Protein 5EIU (pdb70)

B-factor: mean 69.06, std 30.55, range [27.27, 193.15]

Radius of gyration: 36.39 Å; Cα contacts (8 Å, |Δi|>4): 273; chains: 2; bounding box: 77×28×119 Å

Structure (mmCIF, N/CA/C/O backbone):
data_5EIU
#
_entry.id   5EIU
#
_cell.length_a   72.662
_cell.length_b   41.488
_cell.length_c   111.301
_cell.angle_alpha   90.000
_cell.angle_beta   99.060
_cell.angle_gamma   90.000
#
_symmetry.space_group_name_H-M   'C 1 2 1'
#
loop_
_entity.id
_entity.type
_entity.pdbx_description
1 polymer 'TRIM protein-E3 ligase Chimera'
2 non-polymer 'ZINC ION'
3 water water
#
loop_
_atom_site.group_PDB
_atom_site.id
_atom_site.type_symbol
_atom_site.label_atom_id
_atom_site.label_alt_id
_atom_site.label_comp_id
_atom_site.label_asym_id
_atom_site.label_entity_id
_atom_site.label_seq_id
_atom_site.pdbx_PDB_ins_code
_atom_site.Cartn_x
_atom_site.Cartn_y
_atom_site.Cartn_z
_atom_site.occupancy
_atom_site.B_iso_or_equiv
_atom_site.auth_seq_id
_atom_site.auth_comp_id
_atom_site.auth_asym_id
_atom_site.auth_atom_id
_atom_site.pdbx_PDB_model_num
ATOM 1 N N . ASP A 1 7 ? -15.818 -21.855 -58.435 1.00 77.10 95 ASP A N 1
ATOM 2 C CA . ASP A 1 7 ? -15.053 -23.024 -58.881 1.00 80.30 95 ASP A CA 1
ATOM 3 C C . ASP A 1 7 ? -13.894 -22.581 -59.788 1.00 72.48 95 ASP A C 1
ATOM 4 O O . ASP A 1 7 ? -12.803 -23.237 -59.886 1.00 57.52 95 ASP A O 1
ATOM 12 N N . HIS A 1 8 ? -14.107 -21.436 -60.439 1.00 57.90 96 HIS A N 1
ATOM 13 C CA . HIS A 1 8 ? -13.069 -20.915 -61.321 1.00 51.06 96 HIS A CA 1
ATOM 14 C C . HIS A 1 8 ? -12.616 -19.553 -60.886 1.00 52.18 96 HIS A C 1
ATOM 15 O O . HIS A 1 8 ? -13.350 -18.816 -60.292 1.00 52.84 96 HIS A O 1
ATOM 29 N N . CYS A 1 9 ? -11.340 -19.281 -61.154 1.00 40.91 97 CYS A N 1
ATOM 30 C CA . CYS A 1 9 ? -10.726 -18.025 -60.758 1.00 42.77 97 CYS A CA 1
ATOM 31 C C . CYS A 1 9 ? -11.499 -16.843 -61.260 1.00 47.27 97 CYS A C 1
ATOM 32 O O . CYS A 1 9 ? -11.752 -16.679 -62.448 1.00 43.51 97 CYS A O 1
ATOM 39 N N . ALA A 1 10 ? -11.786 -15.983 -60.308 1.00 48.95 98 ALA A N 1
ATOM 40 C CA . ALA A 1 10 ? -12.551 -14.775 -60.581 1.00 61.50 98 ALA A CA 1
ATOM 41 C C . ALA A 1 10 ? -11.836 -13.912 -61.582 1.00 58.60 98 ALA A C 1
ATOM 42 O O . ALA A 1 10 ? -12.448 -13.098 -62.195 1.00 64.08 98 ALA A O 1
ATOM 49 N N . ARG A 1 11 ? -10.517 -13.971 -61.618 1.00 49.57 99 ARG A N 1
ATOM 50 C CA . ARG A 1 11 ? -9.811 -13.125 -62.552 1.00 45.13 99 ARG A CA 1
ATOM 51 C C . ARG A 1 11 ? -9.438 -13.836 -63.873 1.00 47.44 99 ARG A C 1
ATOM 52 O O . ARG A 1 11 ? -9.665 -13.274 -64.932 1.00 59.71 99 ARG A O 1
ATOM 73 N N . HIS A 1 12 ? -8.970 -15.096 -63.822 1.00 47.37 100 HIS A N 1
ATOM 74 C CA . HIS A 1 12 ? -8.389 -15.736 -65.005 1.00 44.34 100 HIS A CA 1
ATOM 75 C C . HIS A 1 12 ? -9.287 -16.808 -65.614 1.00 41.45 100 HIS A C 1
ATOM 76 O O . HIS A 1 12 ? -8.958 -17.348 -66.639 1.00 48.44 100 HIS A O 1
ATOM 90 N N . GLY A 1 13 ? -10.322 -17.241 -64.892 1.00 49.08 101 GLY A N 1
ATOM 91 C CA . GLY A 1 13 ? -11.210 -18.281 -65.399 1.00 45.49 101 GLY A CA 1
ATOM 92 C C . GLY A 1 13 ? -10.637 -19.678 -65.373 1.00 54.13 101 GLY A C 1
ATOM 93 O O . GLY A 1 13 ? -11.277 -20.613 -65.846 1.00 50.98 101 GLY A O 1
ATOM 97 N N . GLU A 1 14 ? -9.463 -19.830 -64.778 1.00 39.70 102 GLU A N 1
ATOM 98 C CA . GLU A 1 14 ? -8.819 -21.144 -64.620 1.00 40.20 102 GLU A CA 1
ATOM 99 C C . GLU A 1 14 ? -9.233 -21.861 -63.323 1.00 45.37 102 GLU A C 1
ATOM 100 O O . GLU A 1 14 ? -9.789 -21.289 -62.430 1.00 42.64 102 GLU A O 1
ATOM 112 N N . LYS A 1 15 ? -8.984 -23.149 -63.238 1.00 46.23 103 LYS A N 1
ATOM 113 C CA . LYS A 1 15 ? -9.438 -23.934 -62.096 1.00 45.28 103 LYS A CA 1
ATOM 114 C C . LYS A 1 15 ? -8.757 -23.477 -60.798 1.00 37.70 103 LYS A C 1
ATOM 115 O O . LYS A 1 15 ? -7.522 -23.277 -60.738 1.00 36.94 103 LYS A O 1
ATOM 134 N N . LEU A 1 16 ? -9.525 -23.352 -59.733 1.00 40.44 104 LEU A N 1
ATOM 135 C CA . LEU A 1 16 ? -8.963 -22.912 -58.423 1.00 37.22 104 LEU A CA 1
ATOM 136 C C . LEU A 1 16 ? -8.425 -24.077 -57.666 1.00 38.99 104 LEU A C 1
ATOM 137 O O . LEU A 1 16 ? -9.128 -24.678 -56.925 1.00 39.50 104 LEU A O 1
ATOM 153 N N . LEU A 1 17 ? -7.160 -24.387 -57.861 1.00 29.23 105 LEU A N 1
ATOM 154 C CA . LEU A 1 17 ? -6.561 -25.602 -57.326 1.00 30.81 105 LEU A CA 1
ATOM 155 C C . LEU A 1 17 ? -5.344 -25.357 -56.437 1.00 28.61 105 LEU A C 1
ATOM 156 O O . LEU A 1 17 ? -4.740 -26.328 -55.947 1.00 36.03 105 LEU A O 1
ATOM 172 N N . LEU A 1 18 ? -4.916 -24.086 -56.331 1.00 38.69 106 LEU A N 1
ATOM 173 C CA . LEU A 1 18 ? -3.713 -23.745 -55.596 1.00 29.51 106 LEU A CA 1
ATOM 174 C C . LEU A 1 18 ? -4.118 -22.898 -54.393 1.00 33.55 106 LEU A C 1
ATOM 175 O O . LEU A 1 18 ? -5.209 -22.260 -54.387 1.00 29.91 106 LEU A O 1
ATOM 191 N N . PHE A 1 19 ? -3.209 -22.833 -53.459 1.00 33.05 107 PHE A N 1
ATOM 192 C CA . PHE A 1 19 ? -3.379 -22.132 -52.183 1.00 31.40 107 PHE A CA 1
ATOM 193 C C . PHE A 1 19 ? -2.139 -21.293 -51.871 1.00 33.09 107 PHE A C 1
ATOM 194 O O . PHE A 1 19 ? -0.994 -21.785 -51.929 1.00 32.61 107 PHE A O 1
ATOM 211 N N . CYS A 1 20 ? -2.374 -20.022 -51.551 1.00 31.48 108 CYS A N 1
ATOM 212 C CA . CYS A 1 20 ? -1.303 -19.114 -51.116 1.00 36.42 108 CYS A CA 1
ATOM 213 C C . CYS A 1 20 ? -1.316 -19.001 -49.618 1.00 29.54 108 CYS A C 1
ATOM 214 O O . CYS A 1 20 ? -2.268 -18.578 -49.036 1.00 33.17 108 CYS A O 1
ATOM 221 N N . GLN A 1 21 ? -0.187 -19.436 -49.024 1.00 35.05 109 GLN A N 1
ATOM 222 C CA . GLN A 1 21 ? -0.022 -19.409 -47.593 1.00 30.49 109 GLN A CA 1
ATOM 223 C C . GLN A 1 21 ? 0.004 -17.981 -47.023 1.00 34.42 109 GLN A C 1
ATOM 224 O O . GLN A 1 21 ? -0.676 -17.696 -46.030 1.00 32.96 109 GLN A O 1
ATOM 238 N N . GLU A 1 22 ? 0.716 -17.025 -47.624 1.00 32.87 110 GLU A N 1
ATOM 239 C CA . GLU A 1 22 ? 0.794 -15.667 -47.031 1.00 34.92 110 GLU A CA 1
ATOM 240 C C . GLU A 1 22 ? -0.558 -14.963 -47.032 1.00 34.68 110 GLU A C 1
ATOM 241 O O . GLU A 1 22 ? -0.887 -14.245 -46.123 1.00 38.40 110 GLU A O 1
ATOM 253 N N . ASP A 1 23 ? -1.344 -15.206 -48.064 1.00 34.55 111 ASP A N 1
ATOM 254 C CA . ASP A 1 23 ? -2.641 -14.550 -48.250 1.00 33.59 111 ASP A CA 1
ATOM 255 C C . ASP A 1 23 ? -3.795 -15.413 -47.728 1.00 32.79 111 ASP A C 1
ATOM 256 O O . ASP A 1 23 ? -4.923 -14.975 -47.596 1.00 36.97 111 ASP A O 1
ATOM 265 N N . SER A 1 24 ? -3.506 -16.666 -47.434 1.00 31.59 112 SER A N 1
ATOM 266 C CA . SER A 1 24 ? -4.587 -17.575 -47.085 1.00 30.92 112 SER A CA 1
ATOM 267 C C . SER A 1 24 ? -5.652 -17.509 -48.134 1.00 33.14 112 SER A C 1
ATOM 268 O O . SER A 1 24 ? -6.831 -17.447 -47.828 1.00 39.44 112 SER A O 1
ATOM 276 N N . LYS A 1 25 ? -5.197 -17.652 -49.391 1.00 37.60 113 LYS A N 1
ATOM 277 C CA . LYS A 1 25 ? -6.093 -17.439 -50.508 1.00 34.81 113 LYS A CA 1
ATOM 278 C C . LYS A 1 25 ? -6.097 -18.603 -51.494 1.00 38.84 113 LYS A C 1
ATOM 279 O O . LYS A 1 25 ? -5.051 -19.148 -51.830 1.00 35.86 113 LYS A O 1
ATOM 298 N N . VAL A 1 26 ? -7.272 -18.982 -51.950 1.00 37.69 114 VAL A N 1
ATOM 299 C CA . VAL A 1 26 ? -7.370 -19.965 -53.005 1.00 34.63 114 VAL A CA 1
ATOM 300 C C . VAL A 1 26 ? -7.185 -19.273 -54.360 1.00 38.79 114 VAL A C 1
ATOM 301 O O . VAL A 1 26 ? -7.836 -18.292 -54.634 1.00 35.22 114 VAL A O 1
ATOM 314 N N . ILE A 1 27 ? -6.302 -19.812 -55.195 1.00 35.67 115 ILE A N 1
ATOM 315 C CA . ILE A 1 27 ? -5.870 -19.154 -56.456 1.00 30.65 115 ILE A CA 1
ATOM 316 C C . ILE A 1 27 ? -5.661 -20.164 -57.615 1.00 30.46 115 ILE A C 1
ATOM 317 O O . ILE A 1 27 ? -5.780 -21.409 -57.417 1.00 35.71 115 ILE A O 1
ATOM 333 N N . CYS A 1 28 ? -5.360 -19.657 -58.798 1.00 39.36 116 CYS A N 1
ATOM 334 C CA . CYS A 1 28 ? -5.100 -20.555 -59.945 1.00 37.14 116 CYS A CA 1
ATOM 335 C C . CYS A 1 28 ? -3.656 -20.453 -60.387 1.00 34.97 116 CYS A C 1
ATOM 336 O O . CYS A 1 28 ? -2.885 -19.626 -59.834 1.00 31.29 116 CYS A O 1
ATOM 343 N N . TRP A 1 29 ? -3.249 -21.300 -61.335 1.00 32.62 117 TRP A N 1
ATOM 344 C CA . TRP A 1 29 ? -1.851 -21.211 -61.747 1.00 35.70 117 TRP A CA 1
ATOM 345 C C . TRP A 1 29 ? -1.439 -19.825 -62.303 1.00 38.34 117 TRP A C 1
ATOM 346 O O . TRP A 1 29 ? -0.245 -19.447 -62.171 1.00 32.93 117 TRP A O 1
ATOM 367 N N . LEU A 1 30 ? -2.360 -19.054 -62.889 1.00 37.44 118 LEU A N 1
ATOM 368 C CA . LEU A 1 30 ? -2.003 -17.717 -63.422 1.00 36.34 118 LEU A CA 1
ATOM 369 C C . LEU A 1 30 ? -1.895 -16.667 -62.308 1.00 46.51 118 LEU A C 1
ATOM 370 O O . LEU A 1 30 ? -1.043 -15.741 -62.390 1.00 38.40 118 LEU A O 1
ATOM 386 N N . CYS A 1 31 ? -2.733 -16.816 -61.279 1.00 36.15 119 CYS A N 1
ATOM 387 C CA . CYS A 1 31 ? -2.525 -16.068 -60.037 1.00 34.50 119 CYS A CA 1
ATOM 388 C C . CYS A 1 31 ? -1.132 -16.321 -59.482 1.00 39.17 119 CYS A C 1
ATOM 389 O O . CYS A 1 31 ? -0.387 -15.399 -59.170 1.00 42.49 119 CYS A O 1
ATOM 396 N N . GLU A 1 32 ? -0.768 -17.581 -59.405 1.00 40.59 120 GLU A N 1
ATOM 397 C CA . GLU A 1 32 ? 0.480 -17.971 -58.785 1.00 39.55 120 GLU A CA 1
ATOM 398 C C . GLU A 1 32 ? 1.731 -17.355 -59.355 1.00 49.32 120 GLU A C 1
ATOM 399 O O . GLU A 1 32 ? 2.650 -17.033 -58.587 1.00 41.08 120 GLU A O 1
ATOM 411 N N . ARG A 1 33 ? 1.805 -17.212 -60.679 1.00 44.34 121 ARG A N 1
ATOM 412 C CA A ARG A 1 33 ? 3.067 -16.810 -61.313 0.55 42.75 121 ARG A CA 1
ATOM 413 C CA B ARG A 1 33 ? 3.057 -16.804 -61.319 0.45 42.50 121 ARG A CA 1
ATOM 414 C C . ARG A 1 33 ? 3.158 -15.286 -61.475 1.00 44.92 121 ARG A C 1
ATOM 415 O O . ARG A 1 33 ? 4.228 -14.744 -61.841 1.00 59.31 121 ARG A O 1
ATOM 454 N N . SER A 1 34 ? 2.072 -14.582 -61.175 1.00 47.84 122 SER A N 1
ATOM 455 C CA . SER A 1 34 ? 2.087 -13.143 -61.266 1.00 46.11 122 SER A CA 1
ATOM 456 C C . SER A 1 34 ? 2.906 -12.445 -60.141 1.00 61.11 122 SER A C 1
ATOM 457 O O . SER A 1 34 ? 3.142 -13.021 -59.062 1.00 49.24 122 SER A O 1
ATOM 465 N N . GLN A 1 35 ? 3.251 -11.173 -60.350 1.00 63.35 123 GLN A N 1
ATOM 466 C CA . GLN A 1 35 ? 4.071 -10.424 -59.391 1.00 66.54 123 GLN A CA 1
ATOM 467 C C . GLN A 1 35 ? 3.461 -10.383 -57.986 1.00 75.10 123 GLN A C 1
ATOM 468 O O . GLN A 1 35 ? 4.157 -10.391 -56.966 1.00 70.26 123 GLN A O 1
ATOM 482 N N . GLU A 1 36 ? 2.144 -10.335 -57.950 1.00 54.90 124 GLU A N 1
ATOM 483 C CA . GLU A 1 36 ? 1.417 -10.287 -56.725 1.00 56.43 124 GLU A CA 1
ATOM 484 C C . GLU A 1 36 ? 1.614 -11.495 -55.722 1.00 67.06 124 GLU A C 1
ATOM 485 O O . GLU A 1 36 ? 1.359 -11.355 -54.532 1.00 62.31 124 GLU A O 1
ATOM 497 N N . HIS A 1 37 ? 1.972 -12.670 -56.235 1.00 49.86 125 HIS A N 1
ATOM 498 C CA . HIS A 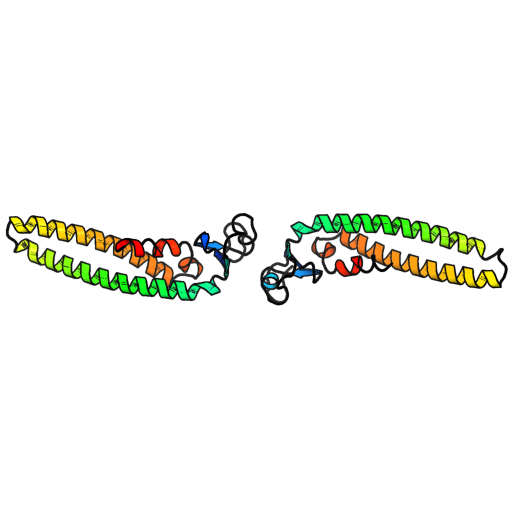1 37 ? 2.198 -13.891 -55.450 1.00 52.21 125 HIS A CA 1
ATOM 499 C C . HIS A 1 37 ? 3.496 -14.636 -55.763 1.00 55.60 125 HIS A C 1
ATOM 500 O O . HIS A 1 37 ? 3.679 -15.738 -55.247 1.00 72.27 125 HIS A O 1
ATOM 514 N N . ARG A 1 38 ? 4.373 -14.103 -56.631 1.00 76.77 126 ARG A N 1
ATOM 515 C CA . ARG A 1 38 ? 5.527 -14.916 -57.090 1.00 79.03 126 ARG A CA 1
ATOM 516 C C . ARG A 1 38 ? 6.389 -15.250 -55.857 1.00 73.37 126 ARG A C 1
ATOM 517 O O . ARG A 1 38 ? 6.802 -16.416 -55.701 1.00 66.16 126 ARG A O 1
ATOM 521 N N . GLY A 1 39 ? 6.624 -14.249 -54.979 1.00 51.12 127 GLY A N 1
ATOM 522 C CA . GLY A 1 39 ? 7.439 -14.468 -53.785 1.00 48.49 127 GLY A CA 1
ATOM 523 C C . GLY A 1 39 ? 6.702 -15.139 -52.621 1.00 39.78 127 GLY A C 1
ATOM 524 O O . GLY A 1 39 ? 7.241 -15.315 -51.563 1.00 40.49 127 GLY A O 1
ATOM 528 N N . HIS A 1 40 ? 5.440 -15.456 -52.807 1.00 38.12 128 HIS A N 1
ATOM 529 C CA . HIS A 1 40 ? 4.671 -16.149 -51.778 1.00 36.06 128 HIS A CA 1
ATOM 530 C C . HIS A 1 40 ? 4.867 -17.648 -51.841 1.00 40.78 128 HIS A C 1
ATOM 531 O O . HIS A 1 40 ? 5.241 -18.167 -52.888 1.00 42.23 128 HIS A O 1
ATOM 545 N N . HIS A 1 41 ? 4.565 -18.327 -50.746 1.00 43.00 129 HIS A N 1
ATOM 546 C CA . HIS A 1 41 ? 4.612 -19.776 -50.731 1.00 43.95 129 HIS A CA 1
ATOM 547 C C . HIS A 1 41 ? 3.279 -20.342 -51.141 1.00 41.84 129 HIS A C 1
ATOM 548 O O . HIS A 1 41 ? 2.331 -20.269 -50.413 1.00 32.25 129 HIS A O 1
ATOM 562 N N . THR A 1 42 ? 3.238 -20.954 -52.309 1.00 28.56 130 THR A N 1
ATOM 563 C CA . THR A 1 42 ? 2.027 -21.540 -52.860 1.00 30.40 130 THR A CA 1
ATOM 564 C C . THR A 1 42 ? 2.133 -23.059 -53.029 1.00 35.58 130 THR A C 1
ATOM 565 O O . THR A 1 42 ? 3.192 -23.599 -53.291 1.00 38.90 130 THR A O 1
ATOM 576 N N . PHE A 1 43 ? 0.977 -23.709 -52.858 1.00 28.60 131 PHE A N 1
ATOM 577 C CA . PHE A 1 43 ? 0.809 -25.173 -52.831 1.00 33.58 131 PHE A CA 1
ATOM 578 C C . PHE A 1 43 ? -0.445 -25.583 -53.545 1.00 33.38 131 PHE A C 1
ATOM 579 O O . PHE A 1 43 ? -1.384 -24.794 -53.645 1.00 33.17 131 PHE A O 1
ATOM 596 N N . LEU A 1 44 ? -0.517 -26.830 -53.964 1.00 29.28 132 LEU A N 1
ATOM 597 C CA . LEU A 1 44 ? -1.829 -27.396 -54.367 1.00 30.30 132 LEU A CA 1
ATOM 598 C C . LEU A 1 44 ? -2.702 -27.397 -53.104 1.00 35.16 132 LEU A C 1
ATOM 599 O O . LEU A 1 44 ? -2.193 -27.649 -52.043 1.00 31.58 132 LEU A O 1
ATOM 615 N N . MET A 1 45 ? -4.005 -27.088 -53.217 1.00 32.43 133 MET A N 1
ATOM 616 C CA . MET A 1 45 ? -4.912 -27.189 -52.032 1.00 35.54 133 MET A CA 1
ATOM 617 C C . MET A 1 45 ? -4.767 -28.550 -51.428 1.00 29.81 133 MET A C 1
ATOM 618 O O . MET A 1 45 ? -4.811 -28.756 -50.206 1.00 29.31 133 MET A O 1
ATOM 632 N N . GLU A 1 46 ? -4.615 -29.512 -52.301 1.00 31.38 134 GLU A N 1
ATOM 633 C CA . GLU A 1 46 ? -4.635 -30.877 -51.842 1.00 34.76 134 GLU A CA 1
ATOM 634 C C . GLU A 1 46 ? -3.418 -31.252 -50.987 1.00 40.06 134 GLU A C 1
ATOM 635 O O . GLU A 1 46 ? -3.482 -32.230 -50.231 1.00 35.09 134 GLU A O 1
ATOM 647 N N . GLU A 1 47 ? -2.379 -30.436 -51.068 1.00 33.71 135 GLU A N 1
ATOM 648 C CA . GLU A 1 47 ? -1.147 -30.594 -50.249 1.00 35.66 135 GLU A CA 1
ATOM 649 C C . GLU A 1 47 ? -1.313 -30.114 -48.846 1.00 39.55 135 GLU A C 1
ATOM 650 O O . GLU A 1 47 ? -0.579 -30.547 -47.974 1.00 38.33 135 GLU A O 1
ATOM 662 N N . VAL A 1 48 ? -2.226 -29.170 -48.643 1.00 34.42 136 VAL A N 1
ATOM 663 C CA . VAL A 1 48 ? -2.454 -28.623 -47.304 1.00 27.82 136 VAL A CA 1
ATOM 664 C C . VAL A 1 48 ? -3.803 -28.941 -46.635 1.00 27.67 136 VAL A C 1
ATOM 665 O O . VAL A 1 48 ? -4.027 -28.673 -45.412 1.00 33.06 136 VAL A O 1
ATOM 678 N N . ALA A 1 49 ? -4.734 -29.414 -47.453 1.00 35.14 137 ALA A N 1
ATOM 679 C CA . ALA A 1 49 ? -6.090 -29.608 -46.964 1.00 34.49 137 ALA A CA 1
ATOM 680 C C . ALA A 1 49 ? -6.272 -30.485 -45.693 1.00 39.18 137 ALA A C 1
ATOM 681 O O . ALA A 1 49 ? -7.048 -30.100 -44.807 1.00 35.16 137 ALA A O 1
ATOM 688 N N . GLN A 1 50 ? -5.608 -31.646 -45.603 1.00 31.05 138 GLN A N 1
ATOM 689 C CA . GLN A 1 50 ? -5.880 -32.602 -44.519 1.00 35.18 138 GLN A CA 1
ATOM 690 C C . GLN A 1 50 ? -5.556 -32.021 -43.153 1.00 33.98 138 GLN A C 1
ATOM 691 O O . GLN A 1 50 ? -6.333 -32.197 -42.181 1.00 42.23 138 GLN A O 1
ATOM 705 N N . GLU A 1 51 ? -4.418 -31.314 -43.074 1.00 36.20 139 GLU A N 1
ATOM 706 C CA . GLU A 1 51 ? -4.032 -30.670 -41.845 1.00 36.46 139 GLU A CA 1
ATOM 707 C C . GLU A 1 51 ? -4.965 -29.592 -41.414 1.00 33.58 139 GLU 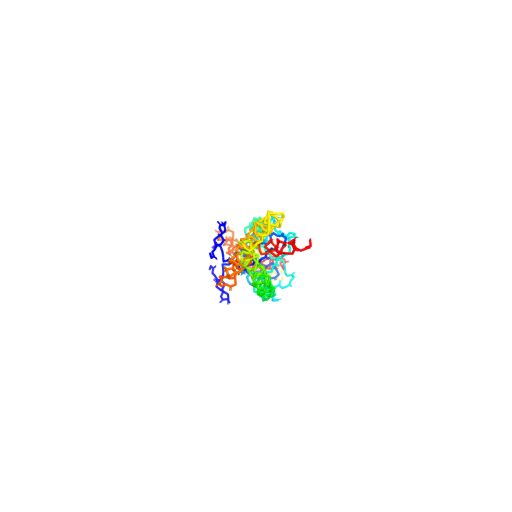A C 1
ATOM 708 O O . GLU A 1 51 ? -5.302 -29.494 -40.220 1.00 30.38 139 GLU A O 1
ATOM 720 N N . TYR A 1 52 ? -5.346 -28.746 -42.342 1.00 32.74 140 TYR A N 1
ATOM 721 C CA . TYR A 1 52 ? -6.388 -27.755 -41.995 1.00 31.99 140 TYR A CA 1
ATOM 722 C C . TYR A 1 52 ? -7.721 -28.363 -41.565 1.00 32.75 140 TYR A C 1
ATOM 723 O O . TYR A 1 52 ? -8.339 -27.930 -40.544 1.00 32.84 140 TYR A O 1
ATOM 741 N N . HIS A 1 53 ? -8.134 -29.431 -42.257 1.00 31.81 141 HIS A N 1
ATOM 742 C CA . HIS A 1 53 ? -9.411 -30.059 -41.896 1.00 32.58 141 HIS A CA 1
ATOM 743 C C . HIS A 1 53 ? -9.366 -30.571 -40.468 1.00 33.59 141 HIS A C 1
ATOM 744 O O . HIS A 1 53 ? -10.266 -30.279 -39.651 1.00 36.24 141 HIS A O 1
ATOM 758 N N . VAL A 1 54 ? -8.304 -31.340 -40.180 1.00 37.49 142 VAL A N 1
ATOM 759 C CA . VAL A 1 54 ? -8.100 -31.868 -38.843 1.00 32.95 142 VAL A CA 1
ATOM 760 C C . VAL A 1 54 ? -8.089 -30.740 -37.784 1.00 33.61 142 VAL A C 1
ATOM 761 O O . VAL A 1 54 ? -8.716 -30.861 -36.713 1.00 39.23 142 VAL A O 1
ATOM 774 N N . LYS A 1 55 ? -7.299 -29.690 -38.042 1.00 32.53 143 LYS A N 1
ATOM 775 C CA . LYS A 1 55 ? -7.234 -28.527 -37.145 1.00 33.61 143 LYS A CA 1
ATOM 776 C C . LYS A 1 55 ? -8.625 -27.936 -36.853 1.00 38.85 143 LYS A C 1
ATOM 777 O O . LYS A 1 55 ? -8.970 -27.595 -35.697 1.00 33.74 143 LYS A O 1
ATOM 796 N N . LEU A 1 56 ? -9.400 -27.730 -37.900 1.00 37.22 144 LEU A N 1
ATOM 797 C CA . LEU A 1 56 ? -10.743 -27.137 -37.696 1.00 42.65 144 LEU A CA 1
ATOM 798 C C . LEU A 1 56 ? -11.663 -28.136 -36.966 1.00 37.60 144 LEU A C 1
ATOM 799 O O . LEU A 1 56 ? -12.445 -27.755 -36.085 1.00 39.13 144 LEU A O 1
ATOM 815 N N . GLN A 1 57 ? -11.550 -29.422 -37.254 1.00 37.23 145 GLN A N 1
ATOM 816 C CA . GLN A 1 57 ? -12.391 -30.408 -36.518 1.00 47.00 145 GLN A CA 1
ATOM 817 C C . GLN A 1 57 ? -12.090 -30.412 -35.005 1.00 40.49 145 GLN A C 1
ATOM 818 O O . GLN A 1 57 ? -12.998 -30.547 -34.158 1.00 48.07 145 GLN A O 1
ATOM 832 N N . THR A 1 58 ? -10.802 -30.395 -34.692 1.00 38.31 146 THR A N 1
ATOM 833 C CA . THR A 1 58 ? -10.346 -30.301 -33.290 1.00 54.47 146 THR A CA 1
ATOM 834 C C . THR A 1 58 ? -10.873 -29.044 -32.617 1.00 42.59 146 THR A C 1
ATOM 835 O O . THR A 1 58 ? -11.392 -29.096 -31.481 1.00 40.44 146 THR A O 1
ATOM 846 N N . ALA A 1 59 ? -10.720 -27.900 -33.288 1.00 41.58 147 ALA A N 1
ATOM 847 C CA . ALA A 1 59 ? -11.269 -26.642 -32.801 1.00 40.96 147 ALA A CA 1
ATOM 848 C C . ALA A 1 59 ? -12.777 -26.737 -32.562 1.00 39.54 147 ALA A C 1
ATOM 849 O O . ALA A 1 59 ? -13.310 -26.278 -31.541 1.00 41.15 147 ALA A O 1
ATOM 856 N N . LEU A 1 60 ? -13.463 -27.317 -33.515 1.00 35.12 148 LEU A N 1
ATOM 857 C CA . LEU A 1 60 ? -14.941 -27.505 -33.409 1.00 36.45 148 LEU A CA 1
ATOM 858 C C . LEU A 1 60 ? -15.287 -28.285 -32.170 1.00 38.55 148 LEU A C 1
ATOM 859 O O . LEU A 1 60 ? -16.146 -27.846 -31.389 1.00 44.56 148 LEU A O 1
ATOM 875 N N . GLU A 1 61 ? -14.608 -29.417 -31.945 1.00 54.77 149 GLU A N 1
ATOM 876 C CA . GLU A 1 61 ? -14.863 -30.206 -30.732 1.00 53.50 149 GLU A CA 1
ATOM 877 C C . GLU A 1 61 ? -14.576 -29.414 -29.438 1.00 54.68 149 GLU A C 1
ATOM 878 O O . GLU A 1 61 ? -15.358 -29.429 -28.464 1.00 56.00 149 GLU A O 1
ATOM 890 N N . MET A 1 62 ? -13.438 -28.729 -29.420 1.00 52.73 150 MET A N 1
ATOM 891 C CA . MET A 1 62 ? -13.110 -27.915 -28.272 1.00 39.20 150 MET A CA 1
ATOM 892 C C . MET A 1 62 ? -14.178 -26.857 -27.993 1.00 38.67 150 MET A C 1
ATOM 893 O O . MET A 1 62 ? -14.634 -26.696 -26.844 1.00 42.06 150 MET A O 1
ATOM 907 N N . LEU A 1 63 ? -14.621 -26.163 -29.033 1.00 38.10 151 LEU A N 1
ATOM 908 C CA . LEU A 1 63 ? -15.683 -25.140 -28.851 1.00 38.17 151 LEU A CA 1
ATOM 909 C C . LEU A 1 63 ? -17.013 -25.768 -28.422 1.00 42.97 151 LEU A C 1
ATOM 910 O O . LEU A 1 63 ? -17.735 -25.195 -27.580 1.00 44.62 151 LEU A O 1
ATOM 926 N N . ARG A 1 64 ? -17.334 -26.939 -28.968 1.00 46.89 152 ARG A N 1
ATOM 927 C CA . ARG A 1 64 ? -18.564 -27.602 -28.575 1.00 47.45 152 ARG A CA 1
ATOM 928 C C . ARG A 1 64 ? -18.556 -27.829 -27.059 1.00 51.45 152 ARG A C 1
ATOM 929 O O . ARG A 1 64 ? -19.547 -27.530 -26.356 1.00 48.24 152 ARG A O 1
ATOM 950 N N . GLN A 1 65 ? -17.434 -28.355 -26.567 1.00 58.42 153 GLN A N 1
ATOM 951 C CA . GLN A 1 65 ? -17.311 -28.561 -25.125 1.00 60.48 153 GLN A CA 1
ATOM 952 C C . GLN A 1 65 ? -17.391 -27.236 -24.307 1.00 57.46 153 GLN A C 1
ATOM 953 O O . GLN A 1 65 ? -18.160 -27.156 -23.315 1.00 62.16 153 GLN A O 1
ATOM 967 N N . LYS A 1 66 ? -16.598 -26.220 -24.684 1.00 44.87 154 LYS A N 1
ATOM 968 C CA . LYS A 1 66 ? -16.678 -24.905 -23.977 1.00 45.78 154 LYS A CA 1
ATOM 969 C C . LYS A 1 66 ? -18.123 -24.354 -23.995 1.00 46.20 154 LYS A C 1
ATOM 970 O O . LYS A 1 66 ? -18.632 -23.776 -23.010 1.00 50.75 154 LYS A O 1
ATOM 989 N N . GLN A 1 67 ? -18.819 -24.605 -25.089 1.00 45.77 155 GLN A N 1
ATOM 990 C CA . GLN A 1 67 ? -20.215 -24.182 -25.218 1.00 48.00 155 GLN A CA 1
ATOM 991 C C . GLN A 1 67 ? -21.125 -24.891 -24.261 1.00 48.96 155 GLN A C 1
ATOM 99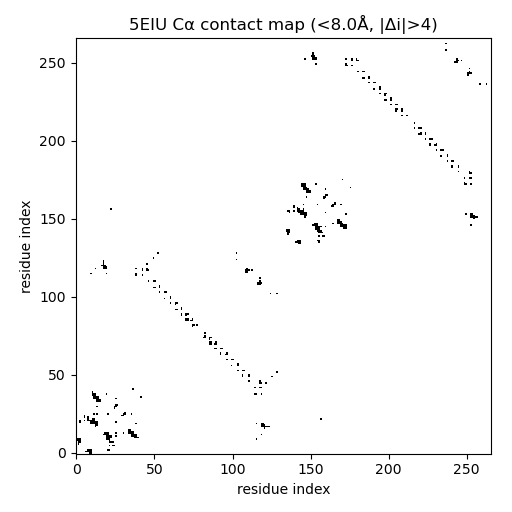2 O O . GLN A 1 67 ? -21.995 -24.287 -23.618 1.00 53.16 155 GLN A O 1
ATOM 1006 N N . GLN A 1 68 ? -21.001 -26.201 -24.240 1.00 53.63 156 GLN A N 1
ATOM 1007 C CA . GLN A 1 68 ? -21.799 -27.008 -23.319 1.00 59.72 156 GLN A CA 1
ATOM 1008 C C . GLN A 1 68 ? -21.569 -26.502 -21.901 1.00 62.24 156 GLN A C 1
ATOM 1009 O O . GLN A 1 68 ? -22.527 -26.281 -21.157 1.00 65.07 156 GLN A O 1
ATOM 1023 N N . GLU A 1 69 ? -20.295 -26.341 -21.529 1.00 56.10 157 GLU A N 1
ATOM 1024 C CA . GLU A 1 69 ? -19.969 -25.889 -20.164 1.00 61.58 157 GLU A CA 1
ATOM 1025 C C . GLU A 1 69 ? -20.549 -24.508 -19.800 1.00 53.32 157 GLU A C 1
ATOM 1026 O O . GLU A 1 69 ? -21.162 -24.317 -18.724 1.00 58.02 157 GLU A O 1
ATOM 1038 N N . ALA A 1 70 ? -20.328 -23.538 -20.668 1.00 50.15 158 ALA A N 1
ATOM 1039 C CA . ALA A 1 70 ? -20.953 -22.225 -20.486 1.00 49.60 158 ALA A CA 1
ATOM 1040 C C . ALA A 1 70 ? -22.472 -22.338 -20.403 1.00 52.02 158 ALA A C 1
ATOM 1041 O O . ALA A 1 70 ? -23.072 -21.697 -19.516 1.00 53.35 158 ALA A O 1
ATOM 1048 N N . GLU A 1 71 ? -23.126 -23.117 -21.276 1.00 62.54 159 GLU A N 1
ATOM 1049 C CA . GLU A 1 71 ? -24.607 -23.140 -21.225 1.00 68.44 159 GLU A CA 1
ATOM 1050 C C . GLU A 1 71 ? -25.120 -23.769 -19.940 1.00 72.69 159 GLU A C 1
ATOM 1051 O O . GLU A 1 71 ? -26.102 -23.282 -19.339 1.00 80.81 159 GLU A O 1
ATOM 1063 N N . THR A 1 72 ? -24.468 -24.844 -19.508 1.00 61.48 160 THR A N 1
ATOM 1064 C CA . THR A 1 72 ? -24.844 -25.410 -18.214 1.00 67.85 160 THR A CA 1
ATOM 1065 C C . THR A 1 72 ? -24.665 -24.389 -17.067 1.00 67.87 160 THR A C 1
ATOM 1066 O O . THR A 1 72 ? -25.563 -24.229 -16.195 1.00 68.29 160 THR A O 1
ATOM 1077 N N . GLU A 1 73 ? -23.523 -23.694 -17.036 1.00 73.17 161 GLU A N 1
ATOM 1078 C CA . GLU A 1 73 ? -23.386 -22.688 -15.992 1.00 61.46 161 GLU A CA 1
ATOM 1079 C C . GLU A 1 73 ? -24.506 -21.673 -16.087 1.00 67.82 161 GLU A C 1
ATOM 1080 O O . GLU A 1 73 ? -25.120 -21.330 -15.071 1.00 63.04 161 GLU A O 1
ATOM 1092 N N . ARG A 1 74 ? -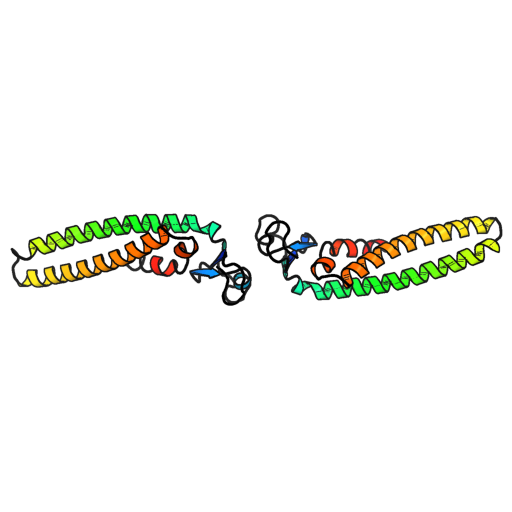24.769 -21.200 -17.301 1.00 65.88 162 ARG A N 1
ATOM 1093 C CA . ARG A 1 74 ? -25.799 -20.185 -17.529 1.00 75.27 162 ARG A CA 1
ATOM 1094 C C . ARG A 1 74 ? -27.167 -20.617 -16.970 1.00 80.74 162 ARG A C 1
ATOM 1095 O O . ARG A 1 74 ? -27.854 -19.845 -16.268 1.00 74.41 162 ARG A O 1
ATOM 1116 N N . ASN A 1 75 ? -27.562 -21.852 -17.255 1.00 79.44 163 ASN A N 1
ATOM 1117 C CA . ASN A 1 75 ? -28.803 -22.337 -16.680 1.00 89.15 163 ASN A CA 1
ATOM 1118 C C . ASN A 1 75 ? -28.762 -22.484 -15.161 1.00 82.83 163 ASN A C 1
ATOM 1119 O O . ASN A 1 75 ? -29.740 -22.131 -14.511 1.00 85.44 163 ASN A O 1
ATOM 1130 N N . GLN A 1 76 ? -27.642 -22.929 -14.580 1.00 79.32 164 GLN A N 1
ATOM 1131 C CA . GLN A 1 76 ? -27.563 -22.958 -13.105 1.00 76.09 164 GLN A CA 1
ATOM 1132 C C . GLN A 1 76 ? -27.757 -21.562 -12.507 1.00 79.02 164 GLN A C 1
ATOM 1133 O O . GLN A 1 76 ? -28.562 -21.376 -11.578 1.00 84.29 164 GLN A O 1
ATOM 1147 N N . VAL A 1 77 ? -27.082 -20.569 -13.070 1.00 68.88 165 VAL A N 1
ATOM 1148 C CA . VAL A 1 77 ? -27.295 -19.190 -12.615 1.00 68.24 165 VAL A CA 1
ATOM 1149 C C . VAL A 1 77 ? -28.759 -18.735 -12.750 1.00 84.10 165 VAL A C 1
ATOM 1150 O O . VAL A 1 77 ? -29.362 -18.210 -11.769 1.00 80.71 165 VAL A O 1
ATOM 1163 N N . ALA A 1 78 ? -29.334 -18.974 -13.937 1.00 86.09 166 ALA A N 1
ATOM 1164 C CA . ALA A 1 78 ? -30.744 -18.646 -14.179 1.00 85.71 166 ALA A CA 1
ATOM 1165 C C . ALA A 1 78 ? -31.634 -19.266 -13.122 1.00 86.12 166 ALA A C 1
ATOM 1166 O O . ALA A 1 78 ? -32.458 -18.582 -12.530 1.00 93.94 166 ALA A O 1
ATOM 1173 N N . LYS A 1 79 ? -31.440 -20.557 -12.864 1.00 104.25 167 LYS A N 1
ATOM 1174 C CA . LYS A 1 79 ? -32.220 -21.272 -11.855 1.00 106.02 167 LYS A CA 1
ATOM 1175 C C . LYS A 1 79 ? -32.020 -20.658 -10.465 1.00 109.52 167 LYS A C 1
ATOM 1176 O O . LYS A 1 79 ? -32.952 -20.594 -9.664 1.00 113.19 167 LYS A O 1
ATOM 1195 N N . ARG A 1 80 ? -30.797 -20.210 -10.179 1.00 108.15 168 ARG A N 1
ATOM 1196 C CA . ARG A 1 80 ? -30.495 -19.652 -8.860 1.00 94.43 168 ARG A CA 1
ATOM 1197 C C . ARG A 1 80 ? -31.043 -18.240 -8.616 1.00 93.44 168 ARG A C 1
ATOM 1198 O O . ARG A 1 80 ? -31.402 -17.887 -7.475 1.00 103.01 168 ARG A O 1
ATOM 1219 N N . VAL A 1 81 ? -31.139 -17.436 -9.673 1.00 87.26 169 VAL A N 1
ATOM 1220 C CA . VAL A 1 81 ? -31.574 -16.034 -9.482 1.00 88.54 169 VAL A CA 1
ATOM 1221 C C . VAL A 1 81 ? -32.887 -15.775 -8.702 1.00 103.17 169 VAL A C 1
ATOM 1222 O O . VAL A 1 81 ? -32.894 -14.901 -7.853 1.00 93.14 169 VAL A O 1
ATOM 1235 N N . PRO A 1 82 ? -33.993 -16.490 -9.004 1.00 102.43 170 PRO A N 1
ATOM 1236 C CA . PRO A 1 82 ? -35.281 -16.298 -8.304 1.00 105.21 170 PRO A CA 1
ATOM 1237 C C . PRO A 1 82 ? -35.121 -16.495 -6.808 1.00 106.50 170 PRO A C 1
ATOM 1238 O O . PRO A 1 82 ? -35.666 -15.754 -5.991 1.00 98.19 170 PRO A O 1
ATOM 1249 N N . LYS A 1 83 ? -34.386 -17.558 -6.493 1.00 115.07 171 LYS A N 1
ATOM 1250 C CA . LYS A 1 83 ? -34.087 -17.974 -5.138 1.00 104.68 171 LYS A CA 1
ATOM 1251 C C . LYS A 1 83 ? -33.179 -16.986 -4.385 1.00 99.40 171 LYS A C 1
ATOM 1252 O O . LYS A 1 83 ? -33.186 -16.935 -3.156 1.00 102.25 171 LYS A O 1
ATOM 1256 N N . ALA A 1 84 ? -32.406 -16.199 -5.127 1.00 92.13 172 ALA A N 1
ATOM 1257 C CA . ALA A 1 84 ? -31.321 -15.395 -4.554 1.00 80.49 172 ALA A CA 1
ATOM 1258 C C . ALA A 1 84 ? -31.784 -14.176 -3.778 1.00 81.93 172 ALA A C 1
ATOM 1259 O O . ALA A 1 84 ? -32.810 -13.587 -4.112 1.00 81.90 172 ALA A O 1
ATOM 1266 N N . PRO A 1 85 ? -30.996 -13.762 -2.765 1.00 91.82 173 PRO A N 1
ATOM 1267 C CA . PRO A 1 85 ? -31.238 -12.520 -2.009 1.00 103.63 173 PRO A CA 1
ATOM 1268 C C . PRO A 1 85 ? -30.911 -11.294 -2.856 1.00 104.16 173 PRO A C 1
ATOM 1269 O O . PRO A 1 85 ? -30.341 -11.476 -3.927 1.00 96.26 173 PRO A O 1
ATOM 1280 N N . PRO A 1 86 ? -31.248 -10.077 -2.390 1.00 93.18 174 PRO A N 1
ATOM 1281 C CA . PRO A 1 86 ? -31.062 -8.898 -3.251 1.00 99.84 174 PRO A CA 1
ATOM 1282 C C . PRO A 1 86 ? -29.616 -8.696 -3.682 1.00 92.05 174 PRO A C 1
ATOM 1283 O O . PRO A 1 86 ? -29.358 -8.440 -4.854 1.00 103.99 174 PRO A O 1
ATOM 1294 N N . GLU A 1 87 ? -28.689 -8.785 -2.742 1.00 90.72 175 GLU A N 1
ATOM 1295 C CA . GLU A 1 87 ? -27.298 -8.523 -3.053 1.00 93.15 175 GLU A CA 1
ATOM 1296 C C . GLU A 1 87 ? -26.673 -9.559 -3.993 1.00 96.22 175 GLU A C 1
ATOM 1297 O O . GLU A 1 87 ? -25.753 -9.237 -4.741 1.00 117.10 175 GLU A O 1
ATOM 1309 N N . GLU A 1 88 ? -27.170 -10.792 -4.006 1.00 84.99 176 GLU A N 1
ATOM 1310 C CA . GLU A 1 88 ? -26.642 -11.755 -4.990 1.00 70.45 176 GLU A CA 1
ATOM 1311 C C . GLU A 1 88 ? -27.287 -11.580 -6.374 1.00 74.60 176 GLU A C 1
ATOM 1312 O O . GLU A 1 88 ? -26.606 -11.765 -7.418 1.00 67.89 176 GLU A O 1
ATOM 1324 N N . LYS A 1 89 ? -28.586 -11.255 -6.401 1.00 68.84 177 LYS A N 1
ATOM 1325 C CA . LYS A 1 89 ? -29.317 -11.219 -7.685 1.00 67.55 177 LYS A CA 1
ATOM 1326 C C . LYS A 1 89 ? -28.594 -10.446 -8.782 1.00 71.44 177 LYS A C 1
ATOM 1327 O O . LYS A 1 89 ? -28.414 -10.974 -9.896 1.00 68.82 177 LYS A O 1
ATOM 1346 N N . GLU A 1 90 ? -28.146 -9.230 -8.482 1.00 90.74 178 GLU A N 1
ATOM 1347 C CA . GLU A 1 90 ? -27.463 -8.399 -9.481 1.00 99.30 178 GLU A CA 1
ATOM 1348 C C . GLU A 1 90 ? -26.293 -9.126 -10.146 1.00 89.01 178 GLU A C 1
ATOM 1349 O O . GLU A 1 90 ? -26.197 -9.232 -11.391 1.00 87.24 178 GLU A O 1
ATOM 1361 N N . ALA A 1 91 ? -25.406 -9.615 -9.288 1.00 66.26 179 ALA A N 1
ATOM 1362 C CA . ALA A 1 91 ? -24.216 -10.354 -9.713 1.00 83.21 179 ALA A CA 1
ATOM 1363 C C . ALA A 1 91 ? -24.569 -11.587 -10.545 1.00 60.85 179 ALA A C 1
ATOM 1364 O O . ALA A 1 91 ? -23.936 -11.862 -11.580 1.00 59.01 179 ALA A O 1
ATOM 1371 N N . LEU A 1 92 ? -25.573 -12.335 -10.079 1.00 61.43 180 LEU A N 1
ATOM 1372 C CA . LEU A 1 92 ? -26.078 -13.474 -10.868 1.00 59.98 180 LEU A CA 1
ATOM 1373 C C . LEU A 1 92 ? -26.575 -13.043 -12.269 1.00 58.60 180 LEU A C 1
ATOM 1374 O O . LEU A 1 92 ? -26.176 -13.608 -13.290 1.00 56.87 180 LEU A O 1
ATOM 1390 N N . ILE A 1 93 ? -27.419 -12.018 -12.315 1.00 68.45 181 ILE A N 1
ATOM 1391 C CA . ILE A 1 93 ? -27.960 -11.500 -13.575 1.00 71.34 181 ILE A CA 1
ATOM 1392 C C . ILE A 1 93 ? -26.848 -11.177 -14.550 1.00 57.18 181 ILE A C 1
ATOM 1393 O O . ILE A 1 93 ? -26.801 -11.685 -15.693 1.00 55.64 181 ILE A O 1
ATOM 1409 N N . ALA A 1 94 ? -25.916 -10.360 -14.073 1.00 57.74 182 ALA A N 1
ATOM 1410 C CA . ALA A 1 94 ? -24.715 -10.014 -14.840 1.00 69.94 182 ALA A CA 1
ATOM 1411 C C . ALA A 1 94 ? -23.880 -11.203 -15.333 1.00 68.76 182 ALA A C 1
ATOM 1412 O O . ALA A 1 94 ? -23.420 -11.217 -16.512 1.00 56.81 182 ALA A O 1
ATOM 1419 N N . ARG A 1 95 ? -23.623 -12.169 -14.439 1.00 54.98 183 ARG A N 1
ATOM 1420 C CA . ARG A 1 95 ? -22.878 -13.378 -14.835 1.00 53.52 183 ARG A CA 1
ATOM 1421 C C . ARG A 1 95 ? -23.607 -14.071 -15.992 1.00 52.17 183 ARG A C 1
ATOM 1422 O O . ARG A 1 95 ? -22.996 -14.441 -17.006 1.00 50.60 183 ARG A O 1
ATOM 1443 N N . GLY A 1 96 ? -24.919 -14.225 -15.852 1.00 57.05 184 GLY A N 1
ATOM 1444 C CA . GLY A 1 96 ? -25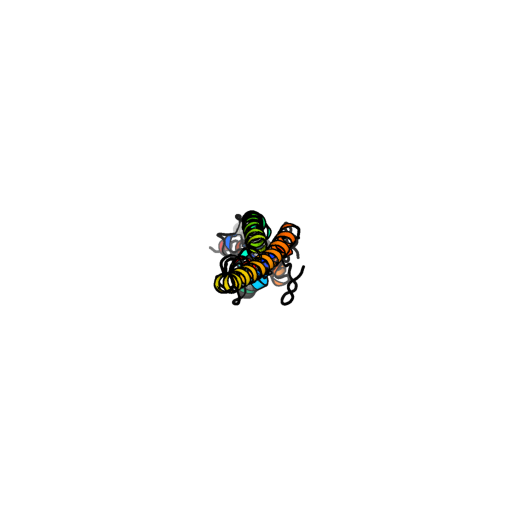.714 -14.774 -16.936 1.00 52.18 184 GLY A CA 1
ATOM 1445 C C . GLY A 1 96 ? -25.599 -13.979 -18.241 1.00 63.76 184 GLY A C 1
ATOM 1446 O O . GLY A 1 96 ? -25.533 -14.556 -19.367 1.00 54.45 184 GLY A O 1
ATOM 1450 N N . LYS A 1 97 ? -25.596 -12.652 -18.128 1.00 68.32 185 LYS A N 1
ATOM 1451 C CA . LYS A 1 97 ? -25.357 -11.831 -19.339 1.00 77.27 185 LYS A CA 1
ATOM 1452 C C . LYS A 1 97 ? -24.013 -12.159 -20.000 1.00 59.69 185 LYS A C 1
ATOM 1453 O O . LYS A 1 97 ? -23.936 -12.405 -21.224 1.00 61.77 185 LYS A O 1
ATOM 1472 N N . ALA A 1 98 ? -22.944 -12.085 -19.193 1.00 52.12 186 ALA A N 1
ATOM 1473 C CA . ALA A 1 98 ? -21.585 -12.351 -19.693 1.00 53.82 186 ALA A CA 1
ATOM 1474 C C . ALA A 1 98 ? -21.530 -13.730 -20.386 1.00 54.11 186 ALA A C 1
ATOM 1475 O O . ALA A 1 98 ? -20.886 -13.909 -21.465 1.00 48.17 186 ALA A O 1
ATOM 1482 N N . LEU A 1 99 ? -22.220 -14.707 -19.781 1.00 55.40 187 LEU A N 1
ATOM 1483 C CA . LEU A 1 99 ? -22.283 -16.048 -20.405 1.00 50.77 187 LEU A CA 1
ATOM 1484 C C . LEU A 1 99 ? -23.017 -16.006 -21.709 1.00 56.55 187 LEU A C 1
ATOM 1485 O O . LEU A 1 99 ? -22.553 -16.615 -22.659 1.00 50.36 187 LEU A O 1
ATOM 1501 N N . GLY A 1 100 ? -24.145 -15.275 -21.746 1.00 51.48 188 GLY A N 1
ATOM 1502 C CA . GLY A 1 100 ? -24.900 -15.091 -22.969 1.00 58.75 188 GLY A CA 1
ATOM 1503 C C . GLY A 1 100 ? -24.030 -14.591 -24.094 1.00 52.93 188 GLY A C 1
ATOM 1504 O O . GLY A 1 100 ? -24.042 -15.115 -25.228 1.00 53.20 188 GLY A O 1
ATOM 1508 N N . GLU A 1 101 ? -23.266 -13.550 -23.804 1.00 53.80 189 GLU A N 1
ATOM 1509 C CA . GLU A 1 101 ? -22.357 -13.057 -24.849 1.00 57.06 189 GLU A CA 1
ATOM 1510 C C . GLU A 1 101 ? -21.333 -14.081 -25.317 1.00 52.23 189 GLU A C 1
ATOM 1511 O O . GLU A 1 101 ? -21.107 -14.298 -26.538 1.00 42.80 189 GLU A O 1
ATOM 1523 N N . GLN A 1 102 ? -20.668 -14.704 -24.354 1.00 42.90 190 GLN A N 1
ATOM 1524 C CA . GLN A 1 102 ? -19.691 -15.744 -24.704 1.00 41.66 190 GLN A CA 1
ATOM 1525 C C . GLN A 1 102 ? -20.291 -16.843 -25.574 1.00 41.14 190 GLN A C 1
ATOM 1526 O O . GLN A 1 102 ? -19.677 -17.259 -26.598 1.00 42.30 190 GLN A O 1
ATOM 1540 N N . THR A 1 103 ? -21.471 -17.339 -25.179 1.00 47.85 191 THR A N 1
ATOM 1541 C CA . THR A 1 103 ? -22.060 -18.427 -25.963 1.00 48.63 191 THR A CA 1
ATOM 1542 C C . THR A 1 103 ? -22.471 -17.950 -27.343 1.00 45.76 191 THR A C 1
ATOM 1543 O O . THR A 1 103 ? -22.342 -18.679 -28.310 1.00 41.74 191 THR A O 1
ATOM 1554 N N . GLN A 1 104 ? -23.001 -16.746 -27.451 1.00 45.52 192 GLN A N 1
ATOM 1555 C CA . GLN A 1 104 ? -23.309 -16.227 -28.785 1.00 55.82 192 GLN A CA 1
ATOM 1556 C C . GLN A 1 104 ? -22.097 -16.245 -29.710 1.00 45.89 192 GLN A C 1
ATOM 1557 O O . GLN A 1 104 ? -22.149 -16.689 -30.912 1.00 46.07 192 GLN A O 1
ATOM 1571 N N . TYR A 1 105 ? -20.999 -15.693 -29.189 1.00 43.77 193 TYR A N 1
ATOM 1572 C CA . TYR A 1 105 ? -19.752 -15.645 -29.965 1.00 41.74 193 TYR A CA 1
ATOM 1573 C C . TYR A 1 105 ? -19.294 -17.032 -30.380 1.00 42.70 193 TYR A C 1
ATOM 1574 O O . TYR A 1 105 ? -18.893 -17.288 -31.546 1.00 37.75 193 TYR A O 1
ATOM 1592 N N . MET A 1 106 ? -19.341 -17.948 -29.414 1.00 39.06 194 MET A N 1
ATOM 1593 C CA . MET A 1 106 ? -18.982 -19.315 -29.751 1.00 40.29 194 MET A CA 1
ATOM 1594 C C . MET A 1 106 ? -19.910 -19.948 -30.816 1.00 42.77 194 MET A C 1
ATOM 1595 O O . MET A 1 106 ? -19.402 -20.662 -31.744 1.00 39.54 194 MET A O 1
ATOM 1609 N N . ARG A 1 107 ? -21.207 -19.653 -30.750 1.00 53.23 195 ARG A N 1
ATOM 1610 C CA . ARG A 1 107 ? -22.157 -20.159 -31.767 1.00 45.52 195 ARG A CA 1
ATOM 1611 C C . ARG A 1 107 ? -21.763 -19.733 -33.163 1.00 41.76 195 ARG A C 1
ATOM 1612 O O . ARG A 1 107 ? -21.797 -20.550 -34.129 1.00 41.12 195 ARG A O 1
ATOM 1633 N N . GLU A 1 108 ? -21.451 -18.446 -33.287 1.00 39.56 196 GLU A N 1
ATOM 1634 C CA . GLU A 1 108 ? -20.922 -17.918 -34.593 1.00 39.10 196 GLU A CA 1
ATOM 1635 C C . GLU A 1 108 ? -19.641 -18.645 -35.087 1.00 38.78 196 GLU A C 1
ATOM 1636 O O . GLU A 1 108 ? -19.497 -19.039 -36.289 1.00 42.41 196 GLU A O 1
ATOM 1648 N N . LEU A 1 109 ? -18.666 -18.749 -34.177 1.00 37.83 197 LEU A N 1
ATOM 1649 C CA . LEU A 1 109 ? -17.461 -19.542 -34.529 1.00 35.53 197 LEU A CA 1
ATOM 1650 C C . LEU A 1 109 ? -17.785 -20.991 -34.974 1.00 36.95 197 LEU A C 1
ATOM 1651 O O . LEU A 1 109 ? -17.194 -21.554 -35.976 1.00 36.88 197 LEU A O 1
ATOM 1667 N N . ILE A 1 110 ? -18.679 -21.632 -34.218 1.00 39.00 198 ILE A N 1
ATOM 1668 C CA . ILE A 1 110 ? -19.017 -23.025 -34.475 1.00 37.85 198 ILE A CA 1
ATOM 1669 C C . ILE A 1 110 ? -19.670 -23.161 -35.821 1.00 40.62 198 ILE A C 1
ATOM 1670 O O . ILE A 1 110 ? -19.304 -24.046 -36.599 1.00 45.17 198 ILE A O 1
ATOM 1686 N N . SER A 1 111 ? -20.611 -22.264 -36.090 1.00 44.29 199 SER A N 1
ATOM 1687 C CA . SER A 1 111 ? -21.273 -22.200 -37.402 1.00 56.08 199 SER A CA 1
ATOM 1688 C C . SER A 1 111 ? -20.249 -22.032 -38.556 1.00 55.83 199 SER A C 1
ATOM 1689 O O . SER A 1 111 ? -20.302 -22.738 -39.584 1.00 47.46 199 SER A O 1
ATOM 1697 N N . GLU A 1 112 ? -19.336 -21.088 -38.437 1.00 42.84 200 GLU A N 1
ATOM 1698 C CA . GLU A 1 112 ? -18.299 -20.980 -39.494 1.00 40.82 200 GLU A CA 1
ATOM 1699 C C . GLU A 1 112 ? -17.464 -22.289 -39.659 1.00 52.10 200 GLU A C 1
ATOM 1700 O O . GLU A 1 112 ? -17.209 -22.733 -40.802 1.00 47.55 200 GLU A O 1
ATOM 1712 N N . LEU A 1 113 ? -17.060 -22.922 -38.555 1.00 42.49 201 LEU A N 1
ATOM 1713 C CA . LEU A 1 113 ? -16.311 -24.179 -38.646 1.00 36.23 201 LEU A CA 1
ATOM 1714 C C . LEU A 1 113 ? -17.096 -25.258 -39.349 1.00 47.64 201 LEU A C 1
ATOM 1715 O O . LEU A 1 113 ? -16.539 -25.939 -40.241 1.00 40.75 201 LEU A O 1
ATOM 1731 N N . GLU A 1 114 ? -18.372 -25.372 -38.991 1.00 42.61 202 GLU A N 1
ATOM 1732 C CA . GLU A 1 114 ? -19.261 -26.364 -39.603 1.00 39.82 202 GLU A CA 1
ATOM 1733 C C . GLU A 1 114 ? -19.335 -26.086 -41.109 1.00 40.30 202 GLU A C 1
ATOM 1734 O O . GLU A 1 114 ? -19.191 -27.009 -41.912 1.00 57.48 202 GLU A O 1
ATOM 1746 N N . HIS A 1 115 ? -19.520 -24.807 -41.470 1.00 51.54 203 HIS A N 1
ATOM 1747 C CA . HIS A 1 115 ? -19.562 -24.415 -42.888 1.00 50.26 203 HIS A CA 1
ATOM 1748 C C . HIS A 1 115 ? -18.320 -24.917 -43.597 1.00 54.05 203 HIS A C 1
ATOM 1749 O O . HIS A 1 115 ? -18.404 -25.588 -44.623 1.00 50.03 203 HIS A O 1
ATOM 1763 N N . ARG A 1 116 ? -17.157 -24.580 -43.040 1.00 47.12 204 ARG A N 1
ATOM 1764 C CA . ARG A 1 116 ? -15.893 -24.975 -43.623 1.00 44.47 204 ARG A CA 1
ATOM 1765 C C . ARG A 1 116 ? -15.686 -26.481 -43.690 1.00 48.45 204 ARG A C 1
ATOM 1766 O O . ARG A 1 116 ? -15.170 -26.992 -44.676 1.00 42.93 204 ARG A O 1
ATOM 1787 N N . LEU A 1 117 ? -16.093 -27.224 -42.681 1.00 39.37 205 LEU A N 1
ATOM 1788 C CA . LEU A 1 117 ? -15.808 -28.655 -42.674 1.00 51.80 205 LEU A CA 1
ATOM 1789 C C . LEU A 1 117 ? -16.739 -29.401 -43.597 1.00 54.80 205 LEU A C 1
ATOM 1790 O O . LEU A 1 117 ? -16.370 -30.443 -44.125 1.00 44.32 205 LEU A O 1
ATOM 1806 N N . GLN A 1 118 ? -17.940 -28.863 -43.785 1.00 42.33 206 GLN A N 1
ATOM 1807 C CA . GLN A 1 118 ? -18.930 -29.464 -44.699 1.00 50.17 206 GLN A CA 1
ATOM 1808 C C . GLN A 1 118 ? -18.760 -29.044 -46.152 1.00 52.32 206 GLN A C 1
ATOM 1809 O O . GLN A 1 118 ? -19.319 -29.690 -47.027 1.00 49.06 206 GLN A O 1
ATOM 1823 N N . GLY A 1 119 ? -18.001 -27.961 -46.389 1.00 49.37 207 GLY A N 1
ATOM 1824 C CA . GLY A 1 119 ? -17.987 -27.282 -47.678 1.00 48.56 207 GLY A CA 1
ATOM 1825 C C . GLY A 1 119 ? -16.938 -27.871 -48.593 1.00 46.10 207 GLY A C 1
ATOM 1826 O O . GLY A 1 119 ? -16.388 -28.906 -48.287 1.00 43.47 207 GLY A O 1
ATOM 1830 N N . SER A 1 120 ? -16.715 -27.218 -49.732 1.00 44.20 208 SER A N 1
ATOM 1831 C CA . SER A 1 120 ? -15.701 -27.549 -50.693 1.00 45.67 208 SER A CA 1
ATOM 1832 C C . SER A 1 120 ? -14.332 -27.321 -50.127 1.00 44.93 208 SER A C 1
ATOM 1833 O O . SER A 1 120 ? -14.204 -26.789 -49.069 1.00 38.88 208 SER A O 1
ATOM 1841 N N . MET A 1 121 ? -13.333 -27.727 -50.872 1.00 39.46 209 MET A N 1
ATOM 1842 C CA . MET A 1 121 ? -11.958 -27.512 -50.486 1.00 37.91 209 MET A CA 1
ATOM 1843 C C . MET A 1 121 ? -11.650 -26.049 -50.445 1.00 36.22 209 MET A C 1
ATOM 1844 O O . MET A 1 121 ? -10.979 -25.579 -49.548 1.00 34.88 209 MET A O 1
ATOM 1858 N N . MET A 1 122 ? -12.189 -25.316 -51.423 1.00 42.60 210 MET A N 1
ATOM 1859 C CA . MET A 1 122 ? -12.105 -23.861 -51.455 1.00 41.90 210 MET A CA 1
ATOM 1860 C C . MET A 1 122 ? -12.811 -23.231 -50.240 1.00 41.93 210 MET A C 1
ATOM 1861 O O . MET A 1 122 ? -12.253 -22.347 -49.613 1.00 37.71 210 MET A O 1
ATOM 1875 N N . ASP A 1 123 ? -13.996 -23.708 -49.899 1.00 40.92 211 ASP A N 1
ATOM 1876 C CA . ASP A 1 123 ? -14.705 -23.232 -48.674 1.00 37.70 211 ASP A CA 1
ATOM 1877 C C . ASP A 1 123 ? -13.861 -23.467 -47.428 1.00 37.56 211 ASP A C 1
ATOM 1878 O O . ASP A 1 123 ? -13.759 -22.600 -46.561 1.00 38.70 211 ASP A O 1
ATOM 1887 N N . LEU A 1 124 ? -13.245 -24.647 -47.353 1.00 39.18 212 LEU A N 1
ATOM 1888 C CA . LEU A 1 124 ? -12.360 -24.996 -46.214 1.00 35.05 212 LEU A CA 1
ATOM 1889 C C . LEU A 1 124 ? -11.243 -23.947 -46.080 1.00 39.81 212 LEU A C 1
ATOM 1890 O O . LEU A 1 124 ? -10.951 -23.394 -45.008 1.00 35.82 212 LEU A O 1
ATOM 1906 N N . LEU A 1 125 ? -10.590 -23.695 -47.203 1.00 32.56 213 LEU A N 1
ATOM 1907 C CA . LEU A 1 125 ? -9.292 -22.979 -47.158 1.00 31.21 213 LEU A CA 1
ATOM 1908 C C . LEU A 1 125 ? -9.272 -21.455 -47.290 1.00 34.53 213 LEU A C 1
ATOM 1909 O O . LEU A 1 125 ? -8.359 -20.802 -46.747 1.00 31.74 213 LEU A O 1
ATOM 1925 N N . GLN A 1 126 ? -10.236 -20.893 -47.985 1.00 34.54 214 GLN A N 1
ATOM 1926 C CA . GLN A 1 126 ? -10.281 -19.468 -48.181 1.00 36.40 214 GLN A CA 1
ATOM 1927 C C . GLN A 1 126 ? -10.421 -18.747 -46.802 1.00 37.63 214 GLN A C 1
ATOM 1928 O O . GLN A 1 126 ? -11.412 -18.934 -46.134 1.00 36.21 214 GLN A O 1
ATOM 1942 N N . GLY A 1 127 ? -9.456 -17.900 -46.458 1.00 35.28 215 GLY A N 1
ATOM 1943 C CA . GLY A 1 127 ? -9.418 -17.164 -45.198 1.00 32.35 215 GLY A CA 1
ATOM 1944 C C . GLY A 1 127 ? -9.233 -18.073 -43.977 1.00 35.94 215 GLY A C 1
ATOM 1945 O O . GLY A 1 127 ? -9.529 -17.652 -42.859 1.00 33.81 215 GLY A O 1
ATOM 1949 N N . VAL A 1 128 ? -8.741 -19.300 -44.143 1.00 38.56 216 VAL A N 1
ATOM 1950 C CA . VAL A 1 128 ? -8.777 -20.233 -43.025 1.00 39.25 216 VAL A CA 1
ATOM 1951 C C . VAL A 1 128 ? -7.868 -19.861 -41.824 1.00 39.77 216 VAL A C 1
ATOM 1952 O O . VAL A 1 128 ? -8.226 -20.178 -40.610 1.00 34.29 216 VAL A O 1
ATOM 1965 N N . ASP A 1 129 ? -6.734 -19.194 -42.126 1.00 37.43 217 ASP A N 1
ATOM 1966 C CA . ASP A 1 129 ? -5.742 -18.809 -41.102 1.00 33.41 217 ASP A CA 1
ATOM 1967 C C . ASP A 1 129 ? -6.367 -17.812 -40.157 1.00 40.37 217 ASP A C 1
ATOM 1968 O O . ASP A 1 129 ? -6.161 -17.849 -38.914 1.00 36.64 217 ASP A O 1
ATOM 1977 N N . GLY A 1 130 ? -7.190 -16.960 -40.762 1.00 34.43 218 GLY A N 1
ATOM 1978 C CA . GLY A 1 130 ? -7.996 -15.970 -40.055 1.00 33.88 218 GLY A CA 1
ATOM 1979 C C . GLY A 1 130 ? -8.881 -16.523 -38.946 1.00 33.65 218 GLY A C 1
ATOM 1980 O O . GLY A 1 130 ? -8.872 -16.055 -37.777 1.00 33.90 218 GLY A O 1
ATOM 1984 N N . ILE A 1 131 ? -9.672 -17.548 -39.298 1.00 33.38 219 ILE A N 1
ATOM 1985 C CA . ILE A 1 131 ? -10.636 -18.052 -38.311 1.00 31.42 219 ILE A CA 1
ATOM 1986 C C . ILE A 1 131 ? -9.828 -18.816 -37.248 1.00 31.35 219 ILE A C 1
ATOM 1987 O O . ILE A 1 131 ? -10.179 -18.736 -36.023 1.00 35.94 219 ILE A O 1
ATOM 2003 N N . ILE A 1 132 ? -8.752 -19.500 -37.677 1.00 34.88 220 ILE A N 1
ATOM 2004 C CA . ILE A 1 132 ? -7.912 -20.204 -36.681 1.00 30.21 220 ILE A CA 1
ATOM 2005 C C . ILE A 1 132 ? -7.389 -19.243 -35.614 1.00 38.47 220 ILE A C 1
ATOM 2006 O O . ILE A 1 132 ? -7.536 -19.505 -34.379 1.00 33.44 220 ILE A O 1
ATOM 2022 N N . LYS A 1 133 ? -6.855 -18.127 -36.098 1.00 32.05 221 LYS A N 1
ATOM 2023 C CA . LYS A 1 133 ? -6.311 -17.074 -35.211 1.00 35.46 221 LYS A CA 1
ATOM 2024 C C . LYS A 1 133 ? -7.406 -16.459 -34.322 1.00 41.16 221 LYS A C 1
ATOM 2025 O O . LYS A 1 133 ? -7.195 -16.290 -33.112 1.00 36.18 221 LYS A O 1
ATOM 2029 N N . ARG A 1 134 ? -8.603 -16.167 -34.846 1.00 34.76 222 ARG A N 1
ATOM 2030 C CA A ARG A 1 134 ? -9.668 -15.665 -34.002 0.27 38.38 222 ARG A CA 1
ATOM 2031 C CA B ARG A 1 134 ? -9.647 -15.667 -33.999 0.73 35.78 222 ARG A CA 1
ATOM 2032 C C . ARG A 1 134 ? -10.031 -16.678 -32.906 1.00 37.80 222 ARG A C 1
ATOM 2033 O O . ARG A 1 134 ? -10.296 -16.292 -31.771 1.00 36.68 222 ARG A O 1
ATOM 2074 N N . ILE A 1 135 ? -10.057 -17.961 -33.229 1.00 36.90 223 ILE A N 1
ATOM 2075 C CA . ILE A 1 135 ? -10.322 -18.917 -32.170 1.00 35.01 223 ILE A CA 1
ATOM 2076 C C . ILE A 1 135 ? -9.194 -18.991 -31.134 1.00 38.52 223 ILE A C 1
ATOM 2077 O O . ILE A 1 135 ? -9.478 -19.023 -29.914 1.00 36.94 223 ILE A O 1
ATOM 2093 N N . GLU A 1 136 ? -7.932 -19.007 -31.576 1.00 39.87 224 GLU A N 1
ATOM 2094 C CA . GLU A 1 136 ? -6.774 -18.947 -30.626 1.00 42.46 224 GLU A CA 1
ATOM 2095 C C . GLU A 1 136 ? -6.857 -17.772 -29.702 1.00 48.37 224 GLU A C 1
ATOM 2096 O O . GLU A 1 136 ? -6.541 -17.877 -28.504 1.00 44.63 224 GLU A O 1
ATOM 2108 N N . ASN A 1 137 ? -7.258 -16.637 -30.261 1.00 41.61 225 ASN A N 1
ATOM 2109 C CA . ASN A 1 137 ? -7.293 -15.393 -29.462 1.00 37.30 225 ASN A CA 1
ATOM 2110 C C . ASN A 1 137 ? -8.309 -15.343 -28.347 1.00 45.80 225 ASN A C 1
ATOM 2111 O O . ASN A 1 137 ? -8.122 -14.570 -27.437 1.00 55.46 225 ASN A O 1
ATOM 2122 N N . MET A 1 138 ? -9.358 -16.163 -28.369 1.00 42.02 226 MET A N 1
ATOM 2123 C CA . MET A 1 138 ? -10.278 -16.177 -27.249 1.00 54.62 226 MET A CA 1
ATOM 2124 C C . MET A 1 138 ? -9.660 -16.368 -25.867 1.00 64.74 226 MET A C 1
ATOM 2125 O O . MET A 1 138 ? -10.009 -15.679 -24.912 1.00 77.72 226 MET A O 1
ATOM 2139 N N . THR A 1 139 ? -8.750 -17.330 -25.773 1.00 88.09 227 THR A N 1
ATOM 2140 C CA . THR A 1 139 ? -8.165 -17.731 -24.496 1.00 91.32 227 THR A CA 1
ATOM 2141 C C . THR A 1 139 ? -6.789 -17.119 -24.270 1.00 84.12 227 THR A C 1
ATOM 2142 O O . THR A 1 139 ? -6.373 -16.870 -23.129 1.00 78.35 227 THR A O 1
ATOM 2153 N N . LEU A 1 140 ? -6.106 -16.892 -25.391 1.00 71.21 228 LEU A N 1
ATOM 2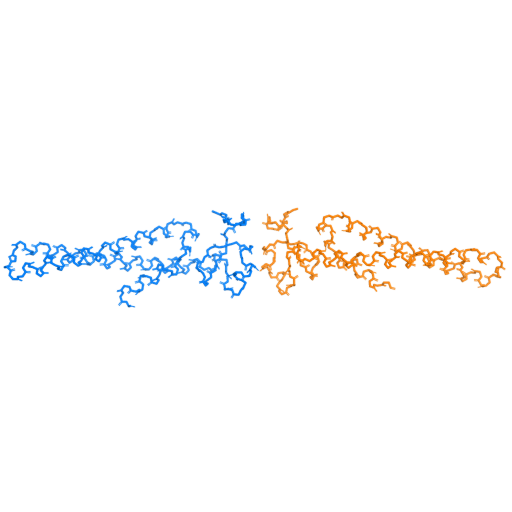154 C CA . LEU A 1 140 ? -4.747 -16.366 -25.425 1.00 83.20 228 LEU A CA 1
ATOM 2155 C C . LEU A 1 140 ? -4.682 -14.977 -26.103 1.00 86.10 228 LEU A C 1
ATOM 2156 O O . LEU A 1 140 ? -3.910 -14.742 -27.047 1.00 73.31 228 LEU A O 1
ATOM 2172 N N . ASP B 1 7 ? -4.440 -27.339 -78.970 1.00 74.12 95 ASP D N 1
ATOM 2173 C CA . ASP B 1 7 ? -4.755 -26.345 -77.926 1.00 47.13 95 ASP D CA 1
ATOM 2174 C C . ASP B 1 7 ? -4.688 -26.896 -76.472 1.00 55.77 95 ASP D C 1
ATOM 2175 O O . ASP B 1 7 ? -4.434 -26.130 -75.559 1.00 48.66 95 ASP D O 1
ATOM 2183 N N . HIS B 1 8 ? -4.921 -28.199 -76.252 1.00 52.12 96 HIS D N 1
ATOM 2184 C CA . HIS B 1 8 ? -4.855 -28.787 -74.905 1.00 56.60 96 HIS D CA 1
ATOM 2185 C C . HIS B 1 8 ? -3.854 -29.941 -74.762 1.00 62.20 96 HIS D C 1
ATOM 2186 O O . HIS B 1 8 ? -3.693 -30.745 -75.659 1.00 48.58 96 HIS D O 1
ATOM 2200 N N . CYS B 1 9 ? -3.216 -30.004 -73.589 1.00 41.65 97 CYS D N 1
ATOM 2201 C CA . CYS B 1 9 ? -2.196 -30.997 -73.264 1.00 47.61 97 CYS D CA 1
ATOM 2202 C C . CYS B 1 9 ? -2.749 -32.409 -73.410 1.00 45.47 97 CYS D C 1
ATOM 2203 O O . CYS B 1 9 ? -3.759 -32.738 -72.811 1.00 45.98 97 CYS D O 1
ATOM 2210 N N . ALA B 1 10 ? -2.034 -33.263 -74.142 1.00 49.89 98 ALA D N 1
ATOM 2211 C CA . ALA B 1 10 ? -2.455 -34.655 -74.281 1.00 48.09 98 ALA D CA 1
ATOM 2212 C C . ALA B 1 10 ? -2.507 -35.391 -72.944 1.00 49.46 98 ALA D C 1
ATOM 2213 O O . ALA B 1 10 ? -3.408 -36.213 -72.693 1.00 53.06 98 ALA D O 1
ATOM 2220 N N . ARG B 1 11 ? -1.606 -35.067 -72.043 1.00 48.81 99 ARG D N 1
ATOM 2221 C CA . ARG B 1 11 ? -1.466 -35.881 -70.824 1.00 53.99 99 ARG D CA 1
ATOM 2222 C C . ARG B 1 11 ? -2.447 -35.366 -69.739 1.00 46.90 99 ARG D C 1
ATOM 2223 O O . ARG B 1 11 ? -2.982 -36.146 -68.977 1.00 53.67 99 ARG D O 1
ATOM 2244 N N . HIS B 1 12 ? -2.698 -34.072 -69.705 1.00 45.09 100 HIS D N 1
ATOM 2245 C CA . HIS B 1 12 ? -3.449 -33.427 -68.591 1.00 44.83 100 HIS D CA 1
ATOM 2246 C C . HIS B 1 12 ? -4.744 -32.752 -68.993 1.00 49.09 100 HIS D C 1
ATOM 2247 O O . HIS B 1 12 ? -5.596 -32.491 -68.138 1.00 50.47 100 HIS D O 1
ATOM 2261 N N . GLY B 1 13 ? -4.897 -32.446 -70.280 1.00 45.51 101 GLY D N 1
ATOM 2262 C CA . GLY B 1 13 ? -6.076 -31.720 -70.742 1.00 46.40 101 GLY D CA 1
ATOM 2263 C C . GLY B 1 13 ? -6.153 -30.217 -70.458 1.00 49.82 101 GLY D C 1
ATOM 2264 O O . GLY B 1 13 ? -7.194 -29.588 -70.733 1.00 46.31 101 GLY D O 1
ATOM 2268 N N . GLU B 1 14 ? -5.080 -29.639 -69.911 1.00 44.99 102 GLU D N 1
ATOM 2269 C CA . GLU B 1 14 ? -5.013 -28.219 -69.668 1.00 46.38 102 GLU D CA 1
ATOM 2270 C C . GLU B 1 14 ? -4.416 -27.439 -70.850 1.00 41.04 102 GLU D C 1
ATOM 2271 O O . GLU B 1 14 ? -3.871 -27.975 -71.800 1.00 41.13 102 GLU D O 1
ATOM 2283 N N . LYS B 1 15 ? -4.623 -26.149 -70.806 1.00 44.72 103 LYS D N 1
ATOM 2284 C CA . LYS B 1 15 ? -4.279 -25.288 -71.911 1.00 55.16 103 LYS D CA 1
ATOM 2285 C C . LYS B 1 15 ? -2.808 -25.196 -72.200 1.00 45.82 103 LYS D C 1
ATOM 2286 O O . LYS B 1 15 ? -1.919 -24.997 -71.335 1.00 38.56 103 LYS D O 1
ATOM 2305 N N . LEU B 1 16 ? -2.504 -25.339 -73.489 1.00 41.64 104 LEU D N 1
ATOM 2306 C CA . LEU B 1 16 ? -1.110 -25.345 -73.854 1.00 39.83 104 LEU D CA 1
ATOM 2307 C C . LEU B 1 16 ? -0.639 -23.947 -74.112 1.00 47.75 104 LEU D C 1
ATOM 2308 O O . LEU B 1 16 ? -0.593 -23.459 -75.266 1.00 43.21 104 LEU D O 1
ATOM 2324 N N . LEU B 1 17 ? -0.244 -23.322 -73.034 1.00 38.93 105 LEU D N 1
ATOM 2325 C CA . LEU B 1 17 ? 0.071 -21.883 -73.017 1.00 38.77 105 LEU D CA 1
ATOM 2326 C C . LEU B 1 17 ? 1.496 -21.566 -72.563 1.00 41.84 105 LEU D C 1
ATOM 2327 O O . LEU B 1 17 ? 1.932 -20.403 -72.694 1.00 43.17 105 LEU D O 1
ATOM 2343 N N . LEU B 1 18 ? 2.254 -22.597 -72.116 1.00 45.92 106 LEU D N 1
ATOM 2344 C CA . LEU B 1 18 ? 3.587 -22.398 -71.567 1.00 47.09 106 LEU D CA 1
ATOM 2345 C C . LEU B 1 18 ? 4.568 -22.975 -72.544 1.00 39.38 106 LEU D C 1
ATOM 2346 O O . LEU B 1 18 ? 4.202 -23.799 -73.346 1.00 39.62 106 LEU D O 1
ATOM 2362 N N . PHE B 1 19 ? 5.806 -22.523 -72.466 1.00 38.49 107 PHE D N 1
ATOM 2363 C CA . PHE B 1 19 ? 6.855 -22.984 -73.327 1.00 39.03 107 PHE D CA 1
ATOM 2364 C C . PHE B 1 19 ? 8.063 -23.339 -72.465 1.00 34.83 107 PHE D C 1
ATOM 2365 O O . PHE B 1 19 ? 8.499 -22.514 -71.662 1.00 34.81 107 PHE D O 1
ATOM 2382 N N . CYS B 1 20 ? 8.537 -24.557 -72.661 1.00 33.76 108 CYS D N 1
ATOM 2383 C CA . CYS B 1 20 ? 9.780 -25.113 -72.035 1.00 28.29 108 CYS D CA 1
ATOM 2384 C C . CYS B 1 20 ? 10.905 -24.980 -73.016 1.00 29.40 108 CYS D C 1
ATOM 2385 O O . CYS B 1 20 ? 10.947 -25.620 -74.118 1.00 30.50 108 CYS D O 1
ATOM 2392 N N . GLN B 1 21 ? 11.889 -24.193 -72.586 1.00 32.04 109 GLN D N 1
ATOM 2393 C CA . GLN B 1 21 ? 13.028 -23.929 -73.396 1.00 27.78 109 GLN D CA 1
ATOM 2394 C C . GLN B 1 21 ? 13.891 -25.118 -73.672 1.00 30.06 109 GLN D C 1
ATOM 2395 O O . GLN B 1 21 ? 14.287 -25.312 -74.796 1.00 32.69 109 GLN D O 1
ATOM 2409 N N . GLU B 1 22 ? 14.172 -25.911 -72.649 1.00 30.82 110 GLU D N 1
ATOM 2410 C CA . GLU B 1 22 ? 15.060 -27.083 -72.778 1.00 36.32 110 GLU D CA 1
ATOM 2411 C C . GLU B 1 22 ? 14.438 -28.173 -73.662 1.00 41.11 110 GLU D C 1
ATOM 2412 O O . GLU B 1 22 ? 15.111 -28.834 -74.399 1.00 35.32 110 GLU D O 1
ATOM 2424 N N . ASP B 1 23 ? 13.122 -28.385 -73.581 1.00 34.17 111 ASP D N 1
ATOM 2425 C CA . ASP B 1 23 ? 12.493 -29.381 -74.393 1.00 37.60 111 ASP D CA 1
ATOM 2426 C C . ASP B 1 23 ? 12.004 -28.771 -75.701 1.00 43.37 111 ASP D C 1
ATOM 2427 O O . ASP B 1 23 ? 11.489 -29.445 -76.545 1.00 38.43 111 ASP D O 1
ATOM 2436 N N . SER B 1 24 ? 12.078 -27.453 -75.802 1.00 31.07 112 SER D N 1
ATOM 2437 C CA . SER B 1 24 ? 11.557 -26.695 -76.932 1.00 34.83 112 SER D CA 1
ATOM 2438 C C . SER B 1 24 ? 10.123 -27.078 -77.276 1.00 32.34 112 SER D C 1
ATOM 2439 O O . SER B 1 24 ? 9.784 -27.438 -78.435 1.00 37.86 112 SER D O 1
ATOM 2447 N N . LYS B 1 25 ? 9.311 -27.096 -76.217 1.00 37.87 113 LYS D N 1
ATOM 2448 C CA . LYS B 1 25 ? 7.975 -27.725 -76.283 1.00 41.68 113 LYS D CA 1
ATOM 2449 C C . LYS B 1 25 ? 6.922 -26.860 -75.605 1.00 39.21 113 LYS D C 1
ATOM 2450 O O . LYS B 1 25 ? 7.148 -26.290 -74.556 1.00 32.73 113 LYS D O 1
ATOM 2469 N N . VAL B 1 26 ? 5.752 -26.768 -76.189 1.00 36.82 114 VAL D N 1
ATOM 2470 C CA . VAL B 1 26 ? 4.675 -26.074 -75.552 1.00 38.07 114 VAL D CA 1
ATOM 2471 C C . VAL B 1 26 ? 4.004 -27.058 -74.573 1.00 37.76 114 VAL D C 1
ATOM 2472 O O . VAL B 1 26 ? 3.744 -28.190 -74.919 1.00 34.07 114 VAL D O 1
ATOM 2485 N N . ILE B 1 27 ? 3.745 -26.601 -73.359 1.00 32.97 115 ILE D N 1
ATOM 2486 C CA . ILE B 1 27 ? 3.302 -27.449 -72.299 1.00 35.46 115 ILE D CA 1
ATOM 2487 C C . ILE B 1 27 ? 2.209 -26.708 -71.514 1.00 34.88 115 ILE D C 1
ATOM 2488 O O . ILE B 1 27 ? 1.876 -25.530 -71.791 1.00 36.23 115 ILE D O 1
ATOM 2504 N N . CYS B 1 28 ? 1.656 -27.401 -70.527 1.00 35.70 116 CYS D N 1
ATOM 2505 C CA . CYS B 1 28 ? 0.591 -26.805 -69.658 1.00 29.59 116 CYS D CA 1
ATOM 2506 C C . CYS B 1 28 ? 1.117 -26.628 -68.246 1.00 32.92 116 CYS D C 1
ATOM 2507 O O . CYS B 1 28 ? 2.201 -27.086 -67.952 1.00 34.00 116 CYS D O 1
ATOM 2514 N N . TRP B 1 29 ? 0.388 -25.944 -67.377 1.00 39.67 117 TRP D N 1
ATOM 2515 C CA . TRP B 1 29 ? 0.884 -25.697 -66.031 1.00 34.98 117 TRP D CA 1
ATOM 2516 C C . TRP B 1 29 ? 1.128 -26.931 -65.215 1.00 32.03 117 TRP D C 1
ATOM 2517 O O . TRP B 1 29 ? 1.991 -26.923 -64.359 1.00 30.83 117 TRP D O 1
ATOM 2538 N N . LEU B 1 30 ? 0.381 -28.026 -65.467 1.00 34.39 118 LEU D N 1
ATOM 2539 C CA . LEU B 1 30 ? 0.691 -29.268 -64.782 1.00 31.42 118 LEU D CA 1
ATOM 2540 C C . LEU B 1 30 ? 1.957 -29.990 -65.333 1.00 34.28 118 LEU D C 1
ATOM 2541 O O . LEU B 1 30 ? 2.672 -30.654 -64.591 1.00 32.69 118 LEU D O 1
ATOM 2557 N N . CYS B 1 31 ? 2.222 -29.917 -66.630 1.00 31.36 119 CYS D N 1
ATOM 2558 C CA . CYS B 1 31 ? 3.501 -30.358 -67.073 1.00 31.61 119 CYS D CA 1
ATOM 2559 C C . CYS B 1 31 ? 4.631 -29.583 -66.317 1.00 31.44 119 CYS D C 1
ATOM 2560 O O . CYS B 1 31 ? 5.670 -30.134 -65.922 1.00 33.25 119 CYS D O 1
ATOM 2567 N N . GLU B 1 32 ? 4.421 -28.290 -66.212 1.00 30.63 120 GLU D N 1
ATOM 2568 C CA . GLU B 1 32 ? 5.443 -27.391 -65.667 1.00 36.10 120 GLU D CA 1
ATOM 2569 C C . GLU B 1 32 ? 5.803 -27.763 -64.227 1.00 37.87 120 GLU D C 1
ATOM 2570 O O . GLU B 1 32 ? 6.939 -27.624 -63.839 1.00 43.25 120 GLU D O 1
ATOM 2582 N N . ARG B 1 33 ? 4.823 -28.242 -63.458 1.00 34.59 121 ARG D N 1
ATOM 2583 C CA . ARG B 1 33 ? 5.048 -28.621 -62.068 1.00 50.17 121 ARG D CA 1
ATOM 2584 C C . ARG B 1 33 ? 5.654 -30.005 -61.959 1.00 48.01 121 ARG D C 1
ATOM 2585 O O . ARG B 1 33 ? 5.890 -30.510 -60.865 1.00 40.20 121 ARG D O 1
ATOM 2606 N N . SER B 1 34 ? 5.732 -30.704 -63.069 1.00 39.83 122 SER D N 1
ATOM 2607 C CA . SER B 1 34 ? 6.016 -32.136 -62.982 1.00 37.98 122 SER D CA 1
ATOM 2608 C C . SER B 1 34 ? 7.543 -32.386 -63.003 1.00 40.82 122 SER D C 1
ATOM 2609 O O . SER B 1 34 ? 8.343 -31.536 -63.391 1.00 37.43 122 SER D O 1
ATOM 2617 N N . GLN B 1 35 ? 7.947 -33.548 -62.539 1.00 43.18 123 GLN D N 1
ATOM 2618 C CA . GLN B 1 35 ? 9.363 -33.828 -62.386 1.00 42.53 123 GLN D CA 1
ATOM 2619 C C . GLN B 1 35 ? 10.056 -33.798 -63.730 1.00 41.22 123 GLN D C 1
ATOM 2620 O O . GLN B 1 35 ? 11.209 -33.470 -63.842 1.00 46.19 123 GLN D O 1
ATOM 2634 N N . GLU B 1 36 ? 9.321 -34.140 -64.754 1.00 44.49 124 GLU D N 1
ATOM 2635 C CA . GLU B 1 36 ? 9.839 -34.131 -66.116 1.00 51.57 124 GLU D CA 1
ATOM 2636 C C . GLU B 1 36 ? 10.357 -32.773 -66.601 1.00 55.61 124 GLU D C 1
ATOM 2637 O O . GLU B 1 36 ? 11.169 -32.703 -67.503 1.00 42.59 124 GLU D O 1
ATOM 2649 N N . HIS B 1 37 ? 9.871 -31.687 -66.012 1.00 40.48 125 HIS D N 1
ATOM 2650 C CA . HIS B 1 37 ? 10.361 -30.353 -66.361 1.00 35.06 125 HIS D CA 1
ATOM 2651 C C . HIS B 1 37 ? 11.032 -29.601 -65.141 1.00 32.98 125 HIS D C 1
ATOM 2652 O O . HIS B 1 37 ? 11.144 -28.369 -65.141 1.00 33.84 125 HIS D O 1
ATOM 2666 N N . ARG B 1 38 ? 11.370 -30.354 -64.110 1.00 40.48 126 ARG D N 1
ATOM 2667 C CA . ARG B 1 38 ? 11.968 -29.837 -62.896 1.00 41.11 126 ARG D CA 1
ATOM 2668 C C . ARG B 1 38 ? 13.272 -29.147 -63.228 1.00 40.26 126 ARG D C 1
ATOM 2669 O O . ARG B 1 38 ? 14.216 -29.718 -63.767 1.00 41.32 126 ARG D O 1
ATOM 2690 N N . GLY B 1 39 ? 13.296 -27.884 -62.871 1.00 33.94 127 GLY D N 1
ATOM 2691 C CA . GLY B 1 39 ? 14.409 -27.015 -63.133 1.00 33.66 127 GLY D CA 1
ATOM 2692 C C . GLY B 1 39 ? 14.502 -26.496 -64.538 1.00 32.54 127 GLY D C 1
ATOM 2693 O O . GLY B 1 39 ? 15.419 -25.687 -64.869 1.00 35.39 127 GLY D O 1
ATOM 2697 N N . HIS B 1 40 ? 13.548 -26.850 -65.376 1.00 33.81 128 HIS D N 1
ATOM 2698 C CA . HIS B 1 40 ? 13.637 -26.326 -66.749 1.00 33.45 128 HIS D CA 1
ATOM 2699 C C . HIS B 1 40 ? 13.225 -24.829 -66.766 1.00 38.30 128 HIS D C 1
ATOM 2700 O O . HIS B 1 40 ? 12.593 -24.370 -65.834 1.00 36.24 128 HIS D O 1
ATOM 2714 N N . HIS B 1 41 ? 13.630 -24.068 -67.779 1.00 36.63 129 HIS D N 1
ATOM 2715 C CA . HIS B 1 41 ? 13.154 -22.696 -67.955 1.00 29.81 129 HIS D CA 1
ATOM 2716 C C . HIS B 1 41 ? 11.839 -22.664 -68.729 1.00 32.89 129 HIS D C 1
ATOM 2717 O O . HIS B 1 41 ? 11.777 -22.960 -69.943 1.00 30.54 129 HIS D O 1
ATOM 2731 N N . THR B 1 42 ? 10.785 -22.267 -68.051 1.00 32.08 130 THR D N 1
ATOM 2732 C CA . THR B 1 42 ? 9.428 -22.292 -68.628 1.00 34.01 130 THR D CA 1
ATOM 2733 C C . THR B 1 42 ? 8.807 -20.893 -68.575 1.00 32.42 130 THR D C 1
ATOM 2734 O O . THR B 1 42 ? 9.036 -20.141 -67.625 1.00 35.14 130 THR D O 1
ATOM 2745 N N . PHE B 1 43 ? 8.081 -20.562 -69.612 1.00 33.37 131 PHE D N 1
ATOM 2746 C CA . PHE B 1 43 ? 7.507 -19.195 -69.761 1.00 36.44 131 PHE D CA 1
ATOM 2747 C C . PHE B 1 43 ? 6.130 -19.261 -70.386 1.00 37.49 131 PHE D C 1
ATOM 2748 O O . PHE B 1 43 ? 5.829 -20.195 -71.109 1.00 39.28 131 PHE D O 1
ATOM 2765 N N . LEU B 1 44 ? 5.318 -18.217 -70.219 1.00 40.11 132 LEU D N 1
ATOM 2766 C CA . LEU B 1 44 ? 4.195 -18.102 -71.112 1.00 41.60 132 LEU D CA 1
ATOM 2767 C C . LEU B 1 44 ? 4.716 -17.925 -72.521 1.00 50.42 132 LEU D C 1
ATOM 2768 O O . LEU B 1 44 ? 5.696 -17.214 -72.730 1.00 43.26 132 LEU D O 1
ATOM 2784 N N . MET B 1 45 ? 4.060 -18.523 -73.500 1.00 42.04 133 MET D N 1
ATOM 2785 C CA . MET B 1 45 ? 4.502 -18.299 -74.873 1.00 50.77 133 MET D CA 1
ATOM 2786 C C . MET B 1 45 ? 4.649 -16.792 -75.173 1.00 46.16 133 MET D C 1
ATOM 2787 O O . MET B 1 45 ? 5.615 -16.334 -75.820 1.00 46.82 133 MET D O 1
ATOM 2801 N N . GLU B 1 46 ? 3.681 -16.027 -74.642 1.00 48.22 134 GLU D N 1
ATOM 2802 C CA . GLU B 1 46 ? 3.581 -14.612 -74.950 1.00 51.57 134 GLU D CA 1
ATOM 2803 C C . GLU B 1 46 ? 4.796 -13.845 -74.382 1.00 58.14 134 GLU D C 1
ATOM 2804 O O . GLU B 1 46 ? 5.128 -12.755 -74.841 1.00 56.34 134 GLU D O 1
ATOM 2808 N N . GLU B 1 47 ? 5.499 -14.424 -73.418 1.00 49.49 135 GLU D N 1
ATOM 2809 C CA . GLU B 1 47 ? 6.658 -13.757 -72.818 1.00 51.97 135 GLU D CA 1
ATOM 2810 C C . GLU B 1 47 ? 7.904 -13.936 -73.701 1.00 49.08 135 GLU D C 1
ATOM 2811 O O . GLU B 1 47 ? 8.848 -13.130 -73.633 1.00 50.27 135 GLU D O 1
ATOM 2823 N N . VAL B 1 48 ? 7.915 -14.990 -74.523 1.00 47.26 136 VAL D N 1
ATOM 2824 C CA . VAL B 1 48 ? 9.098 -15.257 -75.343 1.00 46.50 136 VAL D CA 1
ATOM 2825 C C . VAL B 1 48 ? 8.912 -15.106 -76.868 1.00 50.24 136 VAL D C 1
ATOM 2826 O O . VAL B 1 48 ? 9.913 -15.123 -77.641 1.00 48.04 136 VAL D O 1
ATOM 2839 N N . ALA B 1 49 ? 7.659 -15.009 -77.301 1.00 50.91 137 ALA D N 1
ATOM 2840 C CA . ALA B 1 49 ? 7.370 -14.942 -78.729 1.00 65.11 137 ALA D CA 1
ATOM 2841 C C . ALA B 1 49 ? 8.188 -13.893 -79.460 1.00 55.32 137 ALA D C 1
ATOM 2842 O O . ALA B 1 49 ? 8.701 -14.150 -80.543 1.00 58.15 137 ALA D O 1
ATOM 2849 N N . GLN B 1 50 ? 8.286 -12.696 -78.905 1.00 57.94 138 GLN D N 1
ATOM 2850 C CA . GLN B 1 50 ? 8.893 -11.598 -79.651 1.00 59.49 138 GLN D CA 1
ATOM 2851 C C . GLN B 1 50 ? 10.418 -11.827 -79.765 1.00 61.19 138 GLN D C 1
ATOM 2852 O O . GLN B 1 50 ? 10.989 -11.648 -80.852 1.00 71.69 138 GLN D O 1
ATOM 2866 N N . GLU B 1 51 ? 11.062 -12.311 -78.704 1.00 59.14 139 GLU D N 1
ATOM 2867 C CA . GLU B 1 51 ? 12.485 -12.656 -78.726 1.00 56.68 139 GLU D CA 1
ATOM 2868 C C . GLU B 1 51 ? 12.774 -13.635 -79.869 1.00 57.34 139 GLU D C 1
ATOM 2869 O O . GLU B 1 51 ? 13.640 -13.406 -80.747 1.00 62.02 139 GLU D O 1
ATOM 2881 N N . TYR B 1 52 ? 12.004 -14.728 -79.861 1.00 53.89 140 TYR D N 1
ATOM 2882 C CA . TYR B 1 52 ? 12.159 -15.761 -80.909 1.00 49.23 140 TYR D CA 1
ATOM 2883 C C . TYR B 1 52 ? 11.846 -15.271 -82.316 1.00 55.13 140 TYR D C 1
ATOM 2884 O O . TYR B 1 52 ? 12.582 -15.581 -83.269 1.00 51.87 140 TYR D O 1
ATOM 2902 N N . HIS B 1 53 ? 10.787 -14.478 -82.462 1.00 59.89 141 HIS D N 1
ATOM 2903 C CA . HIS B 1 53 ? 10.482 -13.882 -83.777 1.00 64.98 141 HIS D CA 1
ATOM 2904 C C . HIS B 1 53 ? 11.656 -13.038 -84.293 1.00 66.10 141 HIS D C 1
ATOM 2905 O O . HIS B 1 53 ? 12.113 -13.200 -85.430 1.00 59.87 141 HIS D O 1
ATOM 2919 N N . VAL B 1 54 ? 12.144 -12.125 -83.458 1.00 60.31 142 VAL D N 1
ATOM 2920 C CA . VAL B 1 54 ? 13.280 -11.291 -83.853 1.00 73.81 142 VAL D CA 1
ATOM 2921 C C . VAL B 1 54 ? 14.466 -12.137 -84.304 1.00 73.02 142 VAL D C 1
ATOM 2922 O O . VAL B 1 54 ? 15.051 -11.908 -85.390 1.00 69.03 142 VAL D O 1
ATOM 2935 N N . LYS B 1 55 ? 14.808 -13.104 -83.459 1.00 65.03 143 LYS D N 1
ATOM 2936 C CA . LYS B 1 55 ? 15.880 -14.069 -83.746 1.00 69.60 143 LYS D CA 1
ATOM 2937 C C . LYS B 1 55 ? 15.749 -14.775 -85.136 1.00 64.99 143 LYS D C 1
ATOM 2938 O O . LYS B 1 55 ? 16.679 -14.778 -85.984 1.00 59.58 143 LYS D O 1
ATOM 2957 N N . LEU B 1 56 ? 14.590 -15.372 -85.379 1.00 53.15 144 LEU D N 1
ATOM 2958 C CA . LEU B 1 56 ? 14.396 -16.062 -86.631 1.00 53.18 144 LEU D CA 1
ATOM 2959 C C . LEU B 1 56 ? 14.373 -15.053 -87.799 1.00 57.01 144 LEU D C 1
ATOM 2960 O O . LEU B 1 56 ? 14.826 -15.329 -88.896 1.00 57.70 144 LEU D O 1
ATOM 2976 N N . GLN B 1 57 ? 13.836 -13.865 -87.567 1.00 63.33 145 GLN D N 1
ATOM 2977 C CA . GLN B 1 57 ? 13.804 -12.888 -88.644 1.00 64.15 145 GLN D CA 1
ATOM 2978 C C . GLN B 1 57 ? 15.197 -12.586 -89.107 1.00 64.42 145 GLN D C 1
ATOM 2979 O O . GLN B 1 57 ? 15.532 -12.720 -90.287 1.00 74.66 145 GLN D O 1
ATOM 2993 N N . THR B 1 58 ? 16.041 -12.225 -88.160 1.00 74.59 146 THR D N 1
ATOM 2994 C CA . THR B 1 58 ? 17.408 -11.917 -88.542 1.00 75.12 146 THR D CA 1
ATOM 2995 C C . THR B 1 58 ? 18.057 -13.129 -89.211 1.00 80.53 146 THR D C 1
ATOM 2996 O O . THR B 1 58 ? 18.795 -12.975 -90.199 1.00 75.55 146 THR D O 1
ATOM 3007 N N . ALA B 1 59 ? 17.814 -14.324 -88.673 1.00 62.48 147 ALA D N 1
ATOM 3008 C CA . ALA B 1 59 ? 18.300 -15.542 -89.331 1.00 56.98 147 ALA D CA 1
ATOM 3009 C C . ALA B 1 59 ? 17.827 -15.648 -90.779 1.00 58.89 147 ALA D C 1
ATOM 3010 O O . ALA B 1 59 ? 18.590 -16.005 -91.695 1.00 59.30 147 ALA D O 1
ATOM 3017 N N . LEU B 1 60 ? 16.561 -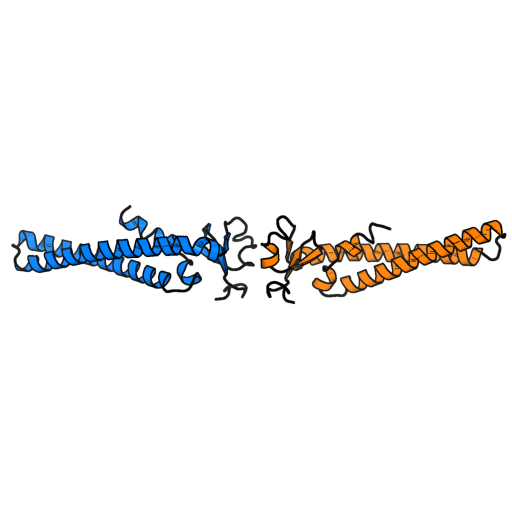15.366 -91.015 1.00 60.17 148 LEU D N 1
ATOM 3018 C CA . LEU B 1 60 ? 16.042 -15.466 -92.365 1.00 62.12 148 LEU D CA 1
ATOM 3019 C C . LEU B 1 60 ? 16.795 -14.507 -93.306 1.00 89.18 148 LEU D C 1
ATOM 3020 O O . LEU B 1 60 ? 17.203 -14.871 -94.447 1.00 75.87 148 LEU D O 1
ATOM 3036 N N . GLU B 1 61 ? 16.981 -13.275 -92.827 1.00 95.44 149 GLU D N 1
ATOM 3037 C CA . GLU B 1 61 ? 17.732 -12.292 -93.621 1.00 86.13 149 GLU D CA 1
ATOM 3038 C C . GLU B 1 61 ? 19.165 -12.778 -93.925 1.00 80.19 149 GLU D C 1
ATOM 3039 O O . GLU B 1 61 ? 19.583 -12.843 -95.105 1.00 80.74 149 GLU D O 1
ATOM 3051 N N . MET B 1 62 ? 19.885 -13.194 -92.880 1.00 74.03 150 MET D N 1
ATOM 3052 C CA . MET B 1 62 ? 21.233 -13.727 -93.076 1.00 77.12 150 MET D CA 1
ATOM 3053 C C . MET B 1 62 ? 21.248 -14.883 -94.110 1.00 91.90 150 MET D C 1
ATOM 3054 O O . MET B 1 62 ? 22.089 -14.903 -95.044 1.00 79.75 150 MET D O 1
ATOM 3068 N N . LEU B 1 63 ? 20.312 -15.830 -93.988 1.00 75.50 151 LEU D N 1
ATOM 3069 C CA . LEU B 1 63 ? 20.288 -16.953 -94.934 1.00 75.42 151 LEU D CA 1
ATOM 3070 C C . LEU B 1 63 ? 19.972 -16.550 -96.362 1.00 83.46 151 LEU D C 1
ATOM 3071 O O . LEU B 1 63 ? 20.567 -17.099 -97.276 1.00 72.25 151 LEU D O 1
ATOM 3087 N N . ARG B 1 64 ? 19.018 -15.641 -96.556 1.00 76.79 152 ARG D N 1
ATOM 3088 C CA . ARG B 1 64 ? 18.692 -15.178 -97.896 1.00 88.69 152 ARG D CA 1
ATOM 3089 C C . ARG B 1 64 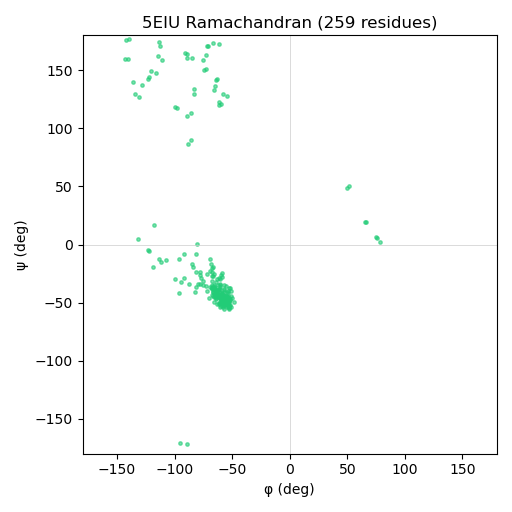? 19.926 -14.556 -98.540 1.00 91.63 152 ARG D C 1
ATOM 3090 O O . ARG B 1 64 ? 20.274 -14.856 -99.702 1.00 83.97 152 ARG D O 1
ATOM 3111 N N . GLN B 1 65 ? 20.620 -13.695 -97.802 1.00 107.13 153 GLN D N 1
ATOM 3112 C CA . GLN B 1 65 ? 21.831 -13.153 -98.422 1.00 106.48 153 GLN D CA 1
ATOM 3113 C C . GLN B 1 65 ? 22.817 -14.266 -98.748 1.00 100.27 153 GLN D C 1
ATOM 3114 O O . GLN B 1 65 ? 23.244 -14.404 -99.906 1.00 114.39 153 GLN D O 1
ATOM 3128 N N . LYS B 1 66 ? 23.146 -15.078 -97.740 1.00 91.94 154 LYS D N 1
ATOM 3129 C CA . LYS B 1 66 ? 24.152 -16.135 -97.894 1.00 89.28 154 LYS D CA 1
ATOM 3130 C C . LYS B 1 66 ? 23.836 -17.042 -99.093 1.00 87.53 154 LYS D C 1
ATOM 3131 O O . LYS B 1 66 ? 24.745 -17.472 -99.850 1.00 79.44 154 LYS D O 1
ATOM 3150 N N . GLN B 1 67 ? 22.544 -17.289 -99.280 1.00 79.84 155 GLN D N 1
ATOM 3151 C CA . GLN B 1 67 ? 22.060 -18.083 -100.397 1.00 86.85 155 GLN D CA 1
ATOM 3152 C C . GLN B 1 67 ? 22.221 -17.350 -101.744 1.00 99.74 155 GLN D C 1
ATOM 3153 O O . GLN B 1 67 ? 22.655 -17.961 -102.743 1.00 101.97 155 GLN D O 1
ATOM 3167 N N . GLN B 1 68 ? 21.831 -16.071 -101.796 1.00 101.20 156 GLN D N 1
ATOM 3168 C CA . GLN B 1 68 ? 22.042 -15.283 -103.021 1.00 107.06 156 GLN D CA 1
ATOM 3169 C C . GLN B 1 68 ? 23.512 -15.365 -103.442 1.00 102.76 156 GLN D C 1
ATOM 3170 O O . GLN B 1 68 ? 23.840 -15.708 -104.594 1.00 106.60 156 GLN D O 1
ATOM 3184 N N . GLU B 1 69 ? 24.383 -15.064 -102.481 1.00 101.51 157 GLU D N 1
ATOM 3185 C CA . GLU B 1 69 ? 25.827 -15.063 -102.691 1.00 104.09 157 GLU D CA 1
ATOM 3186 C C . GLU B 1 69 ? 26.319 -16.437 -103.185 1.00 111.05 157 GLU D C 1
ATOM 3187 O O . GLU B 1 69 ? 27.101 -16.536 -104.180 1.00 104.14 157 GLU D O 1
ATOM 3199 N N . ALA B 1 70 ? 25.869 -17.499 -102.503 1.00 94.25 158 ALA D N 1
ATOM 3200 C CA . ALA B 1 70 ? 26.199 -18.851 -102.969 1.00 77.69 158 ALA D CA 1
ATOM 3201 C C . ALA B 1 70 ? 25.801 -19.028 -104.421 1.00 92.88 158 ALA D C 1
ATOM 3202 O O . ALA B 1 70 ? 26.593 -19.507 -105.228 1.00 81.54 158 ALA D O 1
ATOM 3209 N N . GLU B 1 71 ? 24.586 -18.617 -104.762 1.00 91.19 159 GLU D N 1
ATOM 3210 C CA . GLU B 1 71 ? 24.108 -18.810 -106.118 1.00 97.45 159 GLU D CA 1
ATOM 3211 C C . GLU B 1 71 ? 24.834 -18.007 -107.205 1.00 100.87 159 GLU D C 1
ATOM 3212 O O . GLU B 1 71 ? 25.102 -18.530 -108.300 1.00 92.69 159 GLU D O 1
ATOM 3224 N N . THR B 1 72 ? 25.163 -16.750 -106.923 1.00 109.18 160 THR D N 1
ATOM 3225 C CA . THR B 1 72 ? 25.999 -16.012 -107.865 1.00 110.42 160 THR D CA 1
ATOM 3226 C C . THR B 1 72 ? 27.298 -16.795 -108.046 1.00 108.90 160 THR D C 1
ATOM 3227 O O . THR B 1 72 ? 27.725 -17.032 -109.189 1.00 110.34 160 THR D O 1
ATOM 3238 N N . GLU B 1 73 ? 27.918 -17.239 -106.948 1.00 102.75 161 GLU D N 1
ATOM 3239 C CA . GLU B 1 73 ? 29.132 -18.045 -107.128 1.00 105.85 161 GLU D CA 1
ATOM 3240 C C . GLU B 1 73 ? 28.865 -19.274 -108.007 1.00 112.22 161 GLU D C 1
ATOM 3241 O O . GLU B 1 73 ? 29.618 -19.540 -108.950 1.00 106.70 161 GLU D O 1
ATOM 3253 N N . ARG B 1 74 ? 27.796 -20.012 -107.704 1.00 110.27 162 ARG D N 1
ATOM 3254 C CA . ARG B 1 74 ? 27.457 -21.223 -108.456 1.00 105.17 162 ARG D CA 1
ATOM 3255 C C . ARG B 1 74 ? 27.309 -20.973 -109.941 1.00 106.20 162 ARG D C 1
ATOM 3256 O O . ARG B 1 74 ? 27.762 -21.763 -110.772 1.00 112.61 162 ARG D O 1
ATOM 3277 N N . ASN B 1 75 ? 26.606 -19.906 -110.286 1.00 114.95 163 ASN D N 1
ATOM 3278 C CA . ASN B 1 75 ? 26.457 -19.565 -111.694 1.00 122.34 163 ASN D CA 1
ATOM 3279 C C . ASN B 1 75 ? 27.779 -19.138 -112.322 1.00 125.93 163 ASN D C 1
ATOM 3280 O O . ASN B 1 75 ? 28.015 -19.434 -113.496 1.00 138.33 163 ASN D O 1
ATOM 3291 N N . GLN B 1 76 ? 28.638 -18.432 -111.581 1.00 113.59 164 GLN D N 1
ATOM 3292 C CA . GLN B 1 76 ? 29.991 -18.149 -112.112 1.00 113.68 164 GLN D CA 1
ATOM 3293 C C . GLN B 1 76 ? 30.794 -19.432 -112.370 1.00 108.36 164 GLN D C 1
ATOM 3294 O O . GLN B 1 76 ? 31.439 -19.578 -113.427 1.00 116.03 164 GLN D O 1
ATOM 3308 N N . VAL B 1 77 ? 30.763 -20.367 -111.418 1.00 105.18 165 VAL D N 1
ATOM 3309 C CA . VAL B 1 77 ? 31.372 -21.683 -111.671 1.00 107.85 165 VAL D CA 1
ATOM 3310 C C . VAL B 1 77 ? 30.733 -22.329 -112.898 1.00 96.56 165 VAL D C 1
ATOM 3311 O O . VAL B 1 77 ? 31.446 -22.903 -113.697 1.00 99.65 165 VAL D O 1
ATOM 3324 N N . ALA B 1 78 ? 29.403 -22.275 -113.024 1.00 100.93 166 ALA D N 1
ATOM 3325 C CA . ALA B 1 78 ? 28.696 -22.785 -114.219 1.00 95.57 166 ALA D CA 1
ATOM 3326 C C . ALA B 1 78 ? 29.186 -22.171 -115.566 1.00 106.17 166 ALA D C 1
ATOM 3327 O O . ALA B 1 78 ? 29.452 -22.886 -116.541 1.00 97.13 166 ALA D O 1
ATOM 3334 N N . LYS B 1 79 ? 29.279 -20.845 -115.618 1.00 115.22 167 LYS D N 1
ATOM 3335 C CA . LYS B 1 79 ? 29.797 -20.144 -116.787 1.00 117.45 167 LYS D CA 1
ATOM 3336 C C . LYS B 1 79 ? 31.269 -20.496 -117.036 1.00 121.68 167 LYS D C 1
ATOM 3337 O O . LYS B 1 79 ? 31.730 -20.467 -118.181 1.00 120.70 167 LYS D O 1
ATOM 3356 N N . ARG B 1 80 ? 32.013 -20.758 -115.955 1.00 134.41 168 ARG D N 1
ATOM 3357 C CA . ARG B 1 80 ? 33.451 -21.086 -116.051 1.00 138.16 168 ARG D CA 1
ATOM 3358 C C . ARG B 1 80 ? 33.823 -22.483 -116.624 1.00 133.99 168 ARG D C 1
ATOM 3359 O O . ARG B 1 80 ? 34.941 -22.660 -117.129 1.00 132.68 168 ARG D O 1
ATOM 3380 N N . VAL B 1 81 ? 32.924 -23.468 -116.514 1.00 124.74 169 VAL D N 1
ATOM 3381 C CA . VAL B 1 81 ? 33.187 -24.852 -116.972 1.00 116.43 169 VAL D CA 1
ATOM 3382 C C . VAL B 1 81 ? 33.645 -25.017 -118.439 1.00 125.09 169 VAL D C 1
ATOM 3383 O O . VAL B 1 81 ? 34.548 -25.810 -118.725 1.00 127.14 169 VAL D O 1
ATOM 3396 N N . PRO B 1 82 ? 32.977 -24.329 -119.381 1.00 125.35 170 PRO D N 1
ATOM 3397 C CA . PRO B 1 82 ? 33.359 -24.467 -120.792 1.00 118.77 170 PRO D CA 1
ATOM 3398 C C . PRO B 1 82 ? 34.812 -24.122 -121.154 1.00 122.39 170 PRO D C 1
ATOM 3399 O O . PRO B 1 82 ? 35.474 -24.942 -121.779 1.00 126.10 170 PRO D O 1
ATOM 3410 N N . LYS B 1 83 ? 35.306 -22.953 -120.764 1.00 137.22 171 LYS D N 1
ATOM 3411 C CA . LYS B 1 83 ? 36.651 -22.544 -121.169 1.00 137.94 171 LYS D CA 1
ATOM 3412 C C . LYS B 1 83 ? 37.735 -23.384 -120.492 1.00 135.36 171 LYS D C 1
ATOM 3413 O O . LYS B 1 83 ? 38.849 -23.495 -121.013 1.00 134.97 171 LYS D O 1
ATOM 3417 N N . ALA B 1 84 ? 37.396 -23.991 -119.355 1.00 127.34 172 ALA D N 1
ATOM 3418 C CA . ALA B 1 84 ? 38.387 -24.623 -118.480 1.00 125.53 172 ALA D CA 1
ATOM 3419 C C . ALA B 1 84 ? 38.957 -25.940 -119.050 1.00 133.54 172 ALA D C 1
ATOM 3420 O O . ALA B 1 84 ? 38.269 -26.642 -119.789 1.00 127.14 172 ALA D O 1
ATOM 3427 N N . PRO B 1 85 ? 40.214 -26.287 -118.688 1.00 138.73 173 PRO D N 1
ATOM 3428 C CA . PRO B 1 85 ? 40.798 -27.595 -119.041 1.00 134.86 173 PRO D CA 1
ATOM 3429 C C . PRO B 1 85 ? 40.145 -28.719 -118.233 1.00 131.52 173 PRO D C 1
ATOM 3430 O O . PRO B 1 85 ? 39.388 -28.412 -117.320 1.00 143.95 173 PRO D O 1
ATOM 3441 N N . PRO B 1 86 ? 40.425 -29.991 -118.558 1.00 162.86 174 PRO D N 1
ATOM 3442 C CA . PRO B 1 86 ? 39.749 -31.123 -117.881 1.00 156.19 174 PRO D CA 1
ATOM 3443 C C . PRO B 1 86 ? 39.964 -31.312 -116.340 1.00 153.34 174 PRO D C 1
ATOM 3444 O O . PRO B 1 86 ? 38.974 -31.422 -115.550 1.00 149.44 174 PRO D O 1
ATOM 3455 N N . GLU B 1 87 ? 41.230 -31.323 -115.913 1.00 159.86 175 GLU D N 1
ATOM 3456 C CA . GLU B 1 87 ? 41.575 -31.642 -114.524 1.00 151.90 175 GLU D CA 1
ATOM 3457 C C . GLU B 1 87 ? 41.040 -30.583 -113.560 1.00 155.34 175 GLU D C 1
ATOM 3458 O O . GLU B 1 87 ? 40.761 -30.860 -112.385 1.00 150.65 175 GLU D O 1
ATOM 3470 N N . GLU B 1 88 ? 40.857 -29.378 -114.082 1.00 151.51 176 GLU D N 1
ATOM 3471 C CA . GLU B 1 88 ? 40.259 -28.287 -113.328 1.00 139.91 176 GLU D CA 1
ATOM 3472 C C . GLU B 1 88 ? 38.733 -28.432 -113.385 1.00 136.98 176 GLU D C 1
ATOM 3473 O O . GLU B 1 88 ? 38.022 -28.216 -112.373 1.00 135.53 176 GLU D O 1
ATOM 3485 N N . LYS B 1 89 ? 38.251 -28.805 -114.580 1.00 127.75 177 LYS D N 1
ATOM 3486 C CA . LYS B 1 89 ? 36.815 -28.973 -114.865 1.00 126.63 177 LYS D CA 1
ATOM 3487 C C . LYS B 1 89 ? 36.140 -29.879 -113.854 1.00 123.99 177 LYS D C 1
ATOM 3488 O O . LYS B 1 89 ? 35.098 -29.521 -113.259 1.00 122.88 177 LYS D O 1
ATOM 3507 N N . GLU B 1 90 ? 36.728 -31.062 -113.669 1.00 123.41 178 GLU D N 1
ATOM 3508 C CA . GLU B 1 90 ? 36.160 -32.021 -112.700 1.00 122.72 178 GLU D CA 1
ATOM 3509 C C . GLU B 1 90 ? 35.949 -31.394 -111.282 1.00 119.93 178 GLU D C 1
ATOM 3510 O O . GLU B 1 90 ? 34.812 -31.395 -110.745 1.00 116.72 178 GLU D O 1
ATOM 3522 N N . ALA B 1 91 ? 37.013 -30.836 -110.691 1.00 125.61 179 ALA D N 1
ATOM 3523 C CA . ALA B 1 91 ? 36.930 -30.193 -109.365 1.00 121.64 179 ALA D CA 1
ATOM 3524 C C . ALA B 1 91 ? 35.915 -29.042 -109.315 1.00 113.89 179 ALA D C 1
ATOM 3525 O O . ALA B 1 91 ? 35.151 -28.913 -108.343 1.00 111.39 179 ALA D O 1
ATOM 3532 N N . LEU B 1 92 ? 35.917 -28.188 -110.339 1.00 121.37 180 LEU D N 1
ATOM 3533 C CA . LEU B 1 92 ? 34.914 -27.121 -110.383 1.00 127.38 180 LEU D CA 1
ATOM 3534 C C . LEU B 1 92 ? 33.507 -27.692 -110.354 1.00 130.77 180 LEU D C 1
ATOM 3535 O O . LEU B 1 92 ? 32.670 -27.236 -109.575 1.00 126.44 180 LEU D O 1
ATOM 3551 N N . ILE B 1 93 ? 33.238 -28.676 -111.210 1.00 125.23 181 ILE D N 1
ATOM 3552 C CA . ILE B 1 93 ? 31.931 -29.341 -111.191 1.00 116.02 181 ILE D CA 1
ATOM 3553 C C . ILE B 1 93 ? 31.632 -29.849 -109.759 1.00 105.01 181 ILE D C 1
ATOM 3554 O O . ILE B 1 93 ? 30.532 -29.630 -109.253 1.00 107.25 181 ILE D O 1
ATOM 3570 N N . ALA B 1 94 ? 32.587 -30.531 -109.116 1.00 108.86 182 ALA D N 1
ATOM 3571 C CA . ALA B 1 94 ? 32.414 -30.987 -107.707 1.00 101.27 182 ALA D CA 1
ATOM 3572 C C . ALA B 1 94 ? 32.027 -29.859 -106.751 1.00 100.79 182 ALA D C 1
ATOM 3573 O O . ALA B 1 94 ? 31.184 -30.031 -105.837 1.00 93.09 182 ALA D O 1
ATOM 3580 N N . ARG B 1 95 ? 32.717 -28.735 -106.924 1.00 110.70 183 ARG D N 1
ATOM 3581 C CA . ARG B 1 95 ? 32.413 -27.507 -106.202 1.00 102.32 183 ARG D CA 1
ATOM 3582 C C . ARG B 1 95 ? 30.973 -27.072 -106.430 1.00 93.66 183 ARG D C 1
ATOM 3583 O O . ARG B 1 95 ? 30.245 -26.778 -105.499 1.00 94.99 183 ARG D O 1
ATOM 3604 N N . GLY B 1 96 ? 30.570 -27.028 -107.688 1.00 87.57 184 GLY D N 1
ATOM 3605 C CA . GLY B 1 96 ? 29.193 -26.733 -108.044 1.00 90.45 184 GLY D CA 1
ATOM 3606 C C . GLY B 1 96 ? 28.200 -27.692 -107.420 1.00 85.44 184 GLY D C 1
ATOM 3607 O O . GLY B 1 96 ? 27.079 -27.307 -107.065 1.00 90.24 184 GLY D O 1
ATOM 3611 N N . LYS B 1 97 ? 28.586 -28.966 -107.359 1.00 90.71 185 LYS D N 1
ATOM 3612 C CA . LYS B 1 97 ? 27.800 -29.984 -106.654 1.00 87.37 185 LYS D CA 1
ATOM 3613 C C . LYS B 1 97 ? 27.610 -29.548 -105.181 1.00 92.66 185 LYS D C 1
ATOM 3614 O O . LYS B 1 97 ? 26.478 -29.450 -104.667 1.00 89.12 185 LYS D O 1
ATOM 3618 N N . ALA B 1 98 ? 28.727 -29.284 -104.510 1.00 86.79 186 ALA D N 1
ATOM 3619 C CA . ALA B 1 98 ? 28.697 -28.784 -103.147 1.00 72.68 186 ALA D CA 1
ATOM 3620 C C . ALA B 1 98 ? 27.818 -27.514 -102.972 1.00 83.90 186 ALA D C 1
ATOM 3621 O O . ALA B 1 98 ? 27.082 -27.373 -101.967 1.00 68.44 186 ALA D O 1
ATOM 3628 N N . LEU B 1 99 ? 27.897 -26.583 -103.924 1.00 73.27 187 LEU D N 1
ATOM 3629 C CA . LEU B 1 99 ? 27.068 -25.373 -103.845 1.00 72.32 187 LEU D CA 1
ATOM 3630 C C . LEU B 1 99 ? 25.587 -25.699 -103.994 1.00 72.59 187 LEU D C 1
ATOM 3631 O O . LEU B 1 99 ? 24.756 -25.172 -103.257 1.00 70.48 187 LEU D O 1
ATOM 3647 N N . GLY B 1 100 ? 25.261 -26.561 -104.953 1.00 83.64 188 GLY D N 1
ATOM 3648 C CA . GLY B 1 100 ? 23.902 -27.066 -105.071 1.00 75.89 188 GLY D CA 1
ATOM 3649 C C . GLY B 1 100 ? 23.398 -27.626 -103.745 1.00 72.75 188 GLY D C 1
ATOM 3650 O O . GLY B 1 100 ? 22.268 -27.321 -103.316 1.00 72.86 188 GLY D O 1
ATOM 3654 N N . GLU B 1 101 ? 24.216 -28.460 -103.102 1.00 82.56 189 GLU D N 1
ATOM 3655 C CA . GLU B 1 101 ? 23.845 -29.029 -101.794 1.00 84.58 189 GLU D CA 1
ATOM 3656 C C . GLU B 1 101 ? 23.545 -27.940 -100.763 1.00 89.58 189 GLU D C 1
ATOM 3657 O O . GLU B 1 101 ? 22.484 -27.932 -100.079 1.00 77.81 189 GLU D O 1
ATOM 3669 N N . GLN B 1 102 ? 24.505 -27.025 -100.642 1.00 74.49 190 GLN D N 1
ATOM 3670 C CA . GLN B 1 102 ? 24.314 -25.888 -99.749 1.00 66.21 190 GLN D CA 1
ATOM 3671 C C . GLN B 1 102 ? 23.030 -25.100 -100.019 1.00 68.84 190 GLN D C 1
ATOM 3672 O O . GLN B 1 102 ? 22.234 -24.858 -99.085 1.00 62.65 190 GLN D O 1
ATOM 3686 N N . THR B 1 103 ? 22.812 -24.716 -101.283 1.00 65.66 191 THR D N 1
ATOM 3687 C CA . THR B 1 103 ? 21.683 -23.840 -101.609 1.00 68.51 191 THR D CA 1
ATOM 3688 C C . THR B 1 103 ? 20.388 -24.600 -101.344 1.00 72.90 191 THR D C 1
ATOM 3689 O O . THR B 1 103 ? 19.429 -23.994 -100.878 1.00 65.63 191 THR D O 1
ATOM 3700 N N . GLN B 1 104 ? 20.353 -25.906 -101.618 1.00 68.05 192 GLN D N 1
ATOM 3701 C CA . GLN B 1 104 ? 19.185 -26.718 -101.225 1.00 73.36 192 GLN D CA 1
ATOM 3702 C C . GLN B 1 104 ? 18.911 -26.636 -99.731 1.00 75.67 192 GLN D C 1
ATOM 3703 O O . GLN B 1 104 ? 17.772 -26.370 -99.284 1.00 82.39 192 GLN D O 1
ATOM 3717 N N . TYR B 1 105 ? 19.958 -26.892 -98.954 1.00 71.13 193 TYR D N 1
ATOM 3718 C CA . TYR B 1 105 ? 19.810 -26.865 -97.510 1.00 74.18 193 TYR D CA 1
ATOM 3719 C C . TYR B 1 105 ? 19.259 -25.510 -97.037 1.00 63.21 193 TYR D C 1
ATOM 3720 O O . TYR B 1 105 ? 18.321 -25.417 -96.206 1.00 63.06 193 TYR D O 1
ATOM 3738 N N . MET B 1 106 ? 19.829 -24.446 -97.573 1.00 58.17 194 MET D N 1
ATOM 3739 C CA . MET B 1 106 ? 19.354 -23.126 -97.216 1.00 57.46 194 MET D CA 1
ATOM 3740 C C . MET B 1 106 ? 17.924 -22.898 -97.669 1.00 59.23 194 MET D C 1
ATOM 3741 O O . MET B 1 106 ? 17.160 -22.295 -96.928 1.00 58.18 194 MET D O 1
ATOM 3755 N N . ARG B 1 107 ? 17.552 -23.375 -98.859 1.00 62.07 195 ARG D N 1
ATOM 3756 C CA . ARG B 1 107 ? 16.123 -23.293 -99.280 1.00 65.49 195 ARG D CA 1
ATOM 3757 C C . ARG B 1 107 ? 15.179 -23.968 -98.271 1.00 62.69 195 ARG D C 1
ATOM 3758 O O . ARG B 1 107 ? 14.130 -23.390 -97.915 1.00 62.84 195 ARG D O 1
ATOM 3779 N N . GLU B 1 108 ? 15.523 -25.183 -97.845 1.00 61.67 196 GLU D N 1
ATOM 3780 C CA . GLU B 1 108 ? 14.723 -25.821 -96.779 1.00 60.25 196 GLU D CA 1
ATOM 3781 C C . GLU B 1 108 ? 14.617 -24.987 -95.505 1.00 57.63 196 GLU D C 1
ATOM 3782 O O . GLU B 1 108 ? 13.512 -24.798 -94.937 1.00 57.58 196 GLU D O 1
ATOM 3794 N N . LEU B 1 109 ? 15.771 -24.527 -95.027 1.00 55.61 197 LEU D N 1
ATOM 3795 C CA . LEU B 1 109 ? 15.806 -23.644 -93.824 1.00 53.18 197 LEU D CA 1
ATOM 3796 C C . LEU B 1 109 ? 14.969 -22.369 -93.979 1.00 54.22 197 LEU D C 1
ATOM 3797 O O . LEU B 1 109 ? 14.183 -21.997 -93.103 1.00 53.39 197 LEU D O 1
ATOM 3813 N N . ILE B 1 110 ? 15.105 -21.715 -95.122 1.00 56.29 198 ILE D N 1
ATOM 3814 C CA . ILE B 1 110 ? 14.355 -20.478 -95.374 1.00 57.59 198 ILE D CA 1
ATOM 3815 C C . ILE B 1 110 ? 12.858 -20.775 -95.387 1.00 66.90 198 ILE D C 1
ATOM 3816 O O . ILE B 1 110 ? 12.067 -20.012 -94.823 1.00 59.15 198 ILE D O 1
ATOM 3832 N N . SER B 1 111 ? 12.463 -21.870 -96.044 1.00 61.96 199 SER D N 1
ATOM 3833 C CA . SER B 1 111 ? 11.067 -22.312 -96.033 1.00 62.43 199 SER D CA 1
ATOM 3834 C C . SER B 1 111 ? 10.514 -22.521 -94.604 1.00 67.12 199 SER D C 1
ATOM 3835 O O . SER B 1 111 ? 9.420 -21.992 -94.214 1.00 68.48 199 SER D O 1
ATOM 3843 N N . GLU B 1 112 ? 11.247 -23.279 -93.794 1.00 60.81 200 GLU D N 1
ATOM 3844 C CA . GLU B 1 112 ? 10.784 -23.396 -92.393 1.00 58.92 200 GLU D CA 1
ATOM 3845 C C . GLU B 1 112 ? 10.727 -22.025 -91.643 1.00 55.05 200 GLU D C 1
ATOM 3846 O O . GLU B 1 112 ? 9.716 -21.713 -90.993 1.00 60.78 200 GLU D O 1
ATOM 3858 N N . LEU B 1 113 ? 11.759 -21.185 -91.757 1.00 59.29 201 LEU D N 1
ATOM 3859 C CA . LEU B 1 113 ? 11.734 -19.879 -91.085 1.00 64.53 201 LEU D CA 1
ATOM 3860 C C . LEU B 1 113 ? 10.541 -18.991 -91.558 1.00 69.22 201 LEU D C 1
ATOM 3861 O O . LEU B 1 113 ? 9.883 -18.307 -90.750 1.00 64.00 201 LEU D O 1
ATOM 3877 N N . GLU B 1 114 ? 10.254 -18.979 -92.856 1.00 61.29 202 GLU D N 1
ATOM 3878 C CA . GLU B 1 114 ? 9.084 -18.239 -93.335 1.00 65.68 202 GLU D CA 1
ATOM 3879 C C . GLU B 1 114 ? 7.814 -18.782 -92.696 1.00 67.41 202 GLU D C 1
ATOM 3880 O O . GLU B 1 114 ? 7.016 -18.013 -92.147 1.00 83.36 202 GLU D O 1
ATOM 3892 N N . HIS B 1 115 ? 7.627 -20.100 -92.725 1.00 69.37 203 HIS D N 1
ATOM 3893 C CA . HIS B 1 115 ? 6.448 -20.665 -92.037 1.00 66.17 203 HIS D CA 1
ATOM 3894 C C . HIS B 1 115 ? 6.329 -20.244 -90.560 1.00 78.17 203 HIS D C 1
ATOM 3895 O O . HIS B 1 115 ? 5.290 -19.735 -90.107 1.00 75.78 203 HIS D O 1
ATOM 3909 N N . ARG B 1 116 ? 7.401 -20.448 -89.812 1.00 66.86 204 ARG D N 1
ATOM 3910 C CA . ARG B 1 116 ? 7.404 -20.123 -88.384 1.00 62.85 204 ARG D CA 1
ATOM 3911 C C . ARG B 1 116 ? 7.146 -18.639 -88.145 1.00 76.70 204 ARG D C 1
ATOM 3912 O O . ARG B 1 116 ? 6.467 -18.255 -87.187 1.00 60.69 204 ARG D O 1
ATOM 3933 N N . LEU B 1 117 ? 7.705 -17.790 -88.994 1.00 72.60 205 LEU D N 1
ATOM 3934 C CA . LEU B 1 117 ? 7.503 -16.374 -88.808 1.00 63.32 205 LEU D CA 1
ATOM 3935 C C . LEU B 1 117 ? 6.112 -15.946 -89.301 1.00 79.46 205 LEU D C 1
ATOM 3936 O O . LEU B 1 117 ? 5.639 -14.922 -88.863 1.00 71.92 205 LEU D O 1
ATOM 3952 N N . GLN B 1 118 ? 5.480 -16.687 -90.219 1.00 85.36 206 GLN D N 1
ATOM 3953 C CA . GLN B 1 118 ? 4.116 -16.343 -90.647 1.00 90.29 206 GLN D CA 1
ATOM 3954 C C . GLN B 1 118 ? 3.018 -16.893 -89.710 1.00 92.48 206 GLN D C 1
ATOM 3955 O O . GLN B 1 118 ? 1.897 -16.398 -89.719 1.00 89.44 206 GLN D O 1
ATOM 3959 N N . GLY B 1 119 ? 3.330 -17.897 -88.893 1.00 75.70 207 GLY D N 1
ATOM 3960 C CA . GLY B 1 119 ? 2.296 -18.640 -88.184 1.00 66.99 207 GLY D CA 1
ATOM 3961 C C . GLY B 1 119 ? 1.964 -18.213 -86.762 1.00 69.20 207 GLY D C 1
ATOM 3962 O O . GLY B 1 119 ? 2.484 -17.221 -86.262 1.00 76.76 207 GLY D O 1
ATOM 3966 N N . SER B 1 120 ? 1.160 -19.028 -86.080 1.00 65.39 208 SER D N 1
ATOM 3967 C CA . SER B 1 120 ? 0.853 -18.812 -84.642 1.00 66.98 208 SER D CA 1
ATOM 3968 C C . SER B 1 120 ? 2.086 -18.877 -83.742 1.00 76.81 208 SER D C 1
ATOM 3969 O O . SER B 1 120 ? 3.167 -19.290 -84.163 1.00 71.19 208 SER D O 1
ATOM 3977 N N . MET B 1 121 ? 1.900 -18.546 -82.473 1.00 64.11 209 MET D N 1
ATOM 3978 C CA . MET B 1 121 ? 2.975 -18.662 -81.519 1.00 63.35 209 MET D CA 1
ATOM 3979 C C . MET B 1 121 ? 3.396 -20.111 -81.415 1.00 56.43 209 MET D C 1
ATOM 3980 O O . MET B 1 121 ? 4.593 -20.436 -81.294 1.00 55.32 209 MET D O 1
ATOM 3994 N N . MET B 1 122 ? 2.428 -21.006 -81.440 1.00 59.83 210 MET D N 1
ATOM 3995 C CA . MET B 1 122 ? 2.813 -22.397 -81.328 1.00 54.07 210 MET D CA 1
ATOM 3996 C C . MET B 1 122 ? 3.633 -22.833 -82.538 1.00 57.77 210 MET D C 1
ATOM 3997 O O . MET B 1 122 ? 4.582 -23.578 -82.400 1.00 54.13 210 MET D O 1
ATOM 4011 N N . ASP B 1 123 ? 3.260 -22.352 -83.722 1.00 55.92 211 ASP D N 1
ATOM 4012 C CA . ASP B 1 123 ? 4.048 -22.579 -84.919 1.00 58.11 211 ASP D CA 1
ATOM 4013 C C . ASP B 1 123 ? 5.440 -22.000 -84.732 1.00 53.02 211 ASP D C 1
ATOM 4014 O O . ASP B 1 123 ? 6.426 -22.585 -85.142 1.00 56.76 211 ASP D O 1
ATOM 4023 N N . LEU B 1 124 ? 5.512 -20.807 -84.171 1.00 54.51 212 LEU D N 1
ATOM 4024 C CA . LEU B 1 124 ? 6.785 -20.164 -83.974 1.00 52.66 212 LEU D CA 1
ATOM 4025 C C . LEU B 1 124 ? 7.705 -21.001 -83.124 1.00 48.13 212 LEU D C 1
ATOM 4026 O O . LEU B 1 124 ? 8.892 -21.211 -83.440 1.00 47.41 212 LEU D O 1
ATOM 4042 N N . LEU B 1 125 ? 7.161 -21.428 -81.991 1.00 46.70 213 LEU D N 1
ATOM 4043 C CA . LEU B 1 125 ? 8.005 -21.924 -80.937 1.00 43.87 213 LEU D CA 1
ATOM 4044 C C . LEU B 1 125 ? 8.241 -23.425 -80.885 1.00 43.01 213 LEU D C 1
ATOM 4045 O O . LEU B 1 125 ? 9.280 -23.880 -80.416 1.00 40.69 213 LEU D O 1
ATOM 4061 N N . GLN B 1 126 ? 7.257 -24.197 -81.297 1.00 45.00 214 GLN D N 1
ATOM 4062 C CA . GLN B 1 126 ? 7.311 -25.654 -81.136 1.00 44.48 214 GLN D CA 1
ATOM 4063 C C . GLN B 1 126 ? 8.537 -26.226 -81.927 1.00 49.62 214 GLN D C 1
ATOM 4064 O O . GLN B 1 126 ? 8.668 -25.980 -83.140 1.00 44.72 214 GLN D O 1
ATOM 4078 N N . GLY B 1 127 ? 9.446 -26.939 -81.250 1.00 41.08 215 GLY D N 1
ATOM 4079 C CA . GLY B 1 127 ? 10.650 -27.488 -81.875 1.00 40.62 215 GLY D CA 1
ATOM 4080 C C . GLY B 1 127 ? 11.672 -26.475 -82.387 1.00 39.37 215 GLY D C 1
ATOM 4081 O O . GLY B 1 127 ? 12.500 -26.792 -83.220 1.00 43.13 215 GLY D O 1
ATOM 4085 N N . VAL B 1 128 ? 11.615 -25.255 -81.900 1.00 31.62 216 VAL D N 1
ATOM 4086 C CA . VAL B 1 128 ? 12.391 -24.168 -82.520 1.00 47.25 216 VAL D CA 1
ATOM 4087 C C . VAL B 1 128 ? 13.920 -24.366 -82.345 1.00 38.00 216 VAL D C 1
ATOM 4088 O O . VAL B 1 128 ? 14.717 -23.926 -83.187 1.00 38.85 216 VAL D O 1
ATOM 4101 N N . ASP B 1 129 ? 14.296 -25.070 -81.284 1.00 37.39 217 ASP D N 1
ATOM 4102 C CA . ASP B 1 129 ? 15.717 -25.338 -81.051 1.00 46.95 217 ASP D CA 1
ATOM 4103 C C . ASP B 1 129 ? 16.292 -26.170 -82.210 1.00 39.29 217 ASP D C 1
ATOM 4104 O O . ASP B 1 129 ? 17.442 -26.044 -82.522 1.00 42.17 217 ASP D O 1
ATOM 4113 N N . GLY B 1 130 ? 15.506 -27.070 -82.779 1.00 43.70 218 GLY D N 1
ATOM 4114 C CA . GLY B 1 130 ? 15.957 -27.862 -83.919 1.00 38.31 218 GLY D CA 1
ATOM 4115 C C . GLY B 1 130 ? 16.484 -27.040 -85.085 1.00 37.43 218 GLY D C 1
ATOM 4116 O O . GLY B 1 130 ? 17.560 -27.282 -85.609 1.00 44.86 218 GLY D O 1
ATOM 4120 N N . ILE B 1 131 ? 15.734 -26.022 -85.454 1.00 42.85 219 ILE D N 1
ATOM 4121 C CA . ILE B 1 131 ? 16.147 -25.244 -86.581 1.00 44.11 219 ILE D CA 1
ATOM 4122 C C . ILE B 1 131 ? 17.232 -24.276 -86.175 1.00 41.49 219 ILE D C 1
ATOM 4123 O O . ILE B 1 131 ? 18.127 -23.981 -86.970 1.00 40.86 219 ILE D O 1
ATOM 4139 N N . ILE B 1 132 ? 17.165 -23.771 -84.947 1.00 37.28 220 ILE D N 1
ATOM 4140 C CA . ILE B 1 132 ? 18.280 -22.944 -84.483 1.00 40.75 220 ILE D CA 1
ATOM 4141 C C . ILE B 1 132 ? 19.606 -23.704 -84.566 1.00 43.41 220 ILE D C 1
ATOM 4142 O O . ILE B 1 132 ? 20.642 -23.172 -85.020 1.00 45.21 220 ILE D O 1
ATOM 4158 N N . LYS B 1 133 ? 19.579 -24.962 -84.105 1.00 43.76 221 LYS D N 1
ATOM 4159 C CA . LYS B 1 133 ? 20.780 -25.750 -84.178 1.00 46.23 221 LYS D CA 1
ATOM 4160 C C . LYS B 1 133 ? 21.183 -26.089 -85.634 1.00 46.82 221 LYS D C 1
ATOM 4161 O O . LYS B 1 133 ? 22.383 -26.135 -85.954 1.00 48.21 221 LYS D O 1
ATOM 4180 N N . ARG B 1 134 ? 20.233 -26.360 -86.501 1.00 48.95 222 ARG D N 1
ATOM 4181 C CA A ARG B 1 134 ? 20.547 -26.512 -87.934 0.50 52.22 222 ARG D CA 1
ATOM 4182 C CA B ARG B 1 134 ? 20.594 -26.523 -87.916 0.50 52.66 222 ARG D CA 1
ATOM 4183 C C . ARG B 1 134 ? 21.228 -25.263 -88.505 1.00 49.43 222 ARG D C 1
ATOM 4184 O O . ARG B 1 134 ? 22.144 -25.359 -89.302 1.00 60.77 222 ARG D O 1
ATOM 4225 N N . ILE B 1 135 ? 20.777 -24.078 -88.102 1.00 44.40 223 ILE D N 1
ATOM 4226 C CA . ILE B 1 135 ? 21.469 -22.873 -88.537 1.00 42.37 223 ILE D CA 1
ATOM 4227 C C . ILE B 1 135 ? 22.908 -22.816 -87.993 1.00 51.60 223 ILE D C 1
ATOM 4228 O O . ILE B 1 135 ? 23.886 -22.538 -88.721 1.00 54.87 223 ILE D O 1
ATOM 4244 N N . GLU B 1 136 ? 23.033 -23.090 -86.701 1.00 56.71 224 GLU D N 1
ATOM 4245 C CA . GLU B 1 136 ? 24.358 -23.178 -86.073 1.00 54.60 224 GLU D CA 1
ATOM 4246 C C . GLU B 1 136 ? 25.331 -24.113 -86.817 1.00 58.14 224 GLU D C 1
ATOM 4247 O O . GLU B 1 136 ? 26.548 -23.816 -86.954 1.00 56.11 224 GLU D O 1
ATOM 4259 N N . ASN B 1 137 ? 24.809 -25.270 -87.203 1.00 73.21 225 ASN D N 1
ATOM 4260 C CA . ASN B 1 137 ? 25.593 -26.319 -87.851 1.00 78.86 225 ASN D CA 1
ATOM 4261 C C . ASN B 1 137 ? 26.078 -26.030 -89.269 1.00 79.72 225 ASN D C 1
ATOM 4262 O O . ASN B 1 137 ? 26.882 -26.783 -89.821 1.00 93.39 225 ASN D O 1
ATOM 4273 N N . MET B 1 138 ? 25.568 -24.992 -89.896 1.00 66.26 226 MET D N 1
ATOM 4274 C CA . MET B 1 138 ? 26.221 -24.549 -91.125 1.00 76.69 226 MET D CA 1
ATOM 4275 C C . MET B 1 138 ? 27.691 -24.175 -90.863 1.00 78.38 226 MET D C 1
ATOM 4276 O O . MET B 1 138 ? 28.557 -24.287 -91.743 1.00 105.66 226 MET D O 1
#

GO terms:
  GO:0036464 cytoplasmic ribonucleoprotein granule (C, IDA)
  GO:0000932 P-body (C, IDA)
  GO:0005634 nucleus (C, EXP)
  GO:0005737 cytoplasm (C, EXP)
  GO:0051607 defense response to virus (P, TAS)
  GO:0005515 protein binding (F, IPI)
  GO:0042802 identical protein binding (F, IPI)
  GO:0043123 positive regulation of canonical NF-kappaB signal transduction (P, IDA)
  GO:0044790 suppression of viral release by host (P, IDA)
  GO:0140374 antiviral innate immune response (P, IDA)
  GO:0046597 host-mediated suppression of symbiont invasion (P, IDA)
  GO:0006914 autophagy (P, IDA)
  GO:0005737 cytoplasm (C, IMP)
  GO:0045071 negative regulation of viral genome replication (P, IMP)
  GO:0032880 regulation of protein localization (P, IMP)

Foldseek 3Di:
DADPVPRHDQFKAWPVQLAGDHPVVCCDPVHVPTDMDGLVVPQVVLLVLLVVLLVVLVVVLVVLVVVLVVLVVCLVVDDPVVNVVSVVSNVVSVVVNVVSVVLNVLSVQLNPDDSNSVRRCSVVSSVVSVVVVD/DADPVPRADQFKAFPVQLAGDHVVVCPDPVQVPTDMGGLVVCLVVLLVVLVVVLVVLVVVLVVLVVVLVVLVVVLVVDDDVVNVVSVVVNVVSVVVSVLSVVLNVLSVQLNPDDSCSVGRVVVVSVVVSVVD

Sequence (266 aa):
DHCARHGEKLLLFCQEDSKVICWLCERRSQEHRGHHTFLMEEVAQEYHVKLQTALEMLRQKQQEAETERNQVAKRVPKAPPEEKEALIARGKALGEQTQYMRELISELEHRLQGSMMDLLQGVDGIIKRRIENMTLDHCARHGEKLLLFCQEDSKVICWLCERSQEHRGHHTFLMEEVAQEYHVKLQTALEMLRQKQQEAETERNQVAKRVPKAPPEEKEALIARGKALGEQTQYMRELISELEHRLQGSMMDLLQGVDGIIKRRIENM

Organism: Macaca mulatta (NCBI:txid9544)

Nearest PDB structures (foldseek):
  5eiu-assembly1_D  TM=9.526E-01  e=2.601E-19  Macaca mulatta
  5f7t-assembly4_L  TM=9.277E-01  e=2.313E-19  Macaca mulatta
  5iea-assembly1_B  TM=9.550E-01  e=2.051E-16  Macaca mulatta
  5va4-assembly1_A  TM=9.313E-01  e=6.107E-15  Aotus trivirgatus
  5c1f-assembly1_B  TM=5.112E-01  e=3.987E+00  Schizosaccharomyces pombe 972h-

Secondary structure (DSSP, 8-state):
-B-TTT--B--EEETTTTEEE-HHHHHSTTTTTS-EEEHHHHHHHHHHHHHHHHHHHHHHHHHHHHHHHHHHHHHHHS-HHHHHHHHHHHHHHHHHHHHHHHHHHHHHHHHHS-HHHHHTTHHHHHHHHHHHH-/-B-TTT--B--EEETTTTEEE-HHHHTSGGGTT--EEEHHHHHHHHHHHHHHHHHHHHHHHHHHHHHHHHHHHHTTTS-HHHHHHHHHHHHHHHHHHHHHHHHHHHHHHHHHS-HHHHHTTHHHHHHHHHT-

InterPro domains:
  IPR000315 B-box-type zinc finger [PF00643] (93-130)
  IPR000315 B-box-type zinc finger [PS50119] (92-133)
  IPR000315 B-box-type zinc finger [SM00336] (92-133)
  IPR001841 Zinc finger, RING-type [PS50089] (15-60)
  IPR001841 Zinc finger, RING-type [SM00184] (15-59)
  IPR001870 B30.2/SPRY domain [PS50188] (283-497)
  IPR003877 SPRY domain [PF00622] (362-492)
  IPR003877 SPRY domain [SM00449] (360-496)
  IPR003879 Butyrophylin-like, SPRY domain [PR01407] (299-316)
  IPR003879 Butyrophylin-like, SPRY domain [PR01407] (433-457)
  IPR003879 Butyrophylin-like, SPRY domain [PR01407] (465-483)
  IPR013083 Zinc finger, RING/FYVE/PHD-type [G3DSA:3.30.40.10] (2-91)
  IPR013320 Concanavalin A-like lectin/glucanase domain superfamily [SSF49899] (294-495)
  IPR017907 Zinc finger, RING-type, conserved site [PS00518] (30-39)
  IPR027370 Zinc finger, RING-type, eukaryotic [PF13445] (15-57)
  IPR043136 B30.2/SPRY domain superfamily [G3DSA:2.60.120.920] (290-497)
  IPR050143 Tripartite motif-containing [PTHR24103] (10-491)

Solvent-accessible surface area: 16336 Å² total; per-residue (Å²): 151,100,11,112,193,58,44,14,89,19,68,0,1,0,86,89,61,12,86,5,1,0,5,39,17,39,74,41,179,110,6,69,73,57,105,28,69,50,12,133,106,26,11,143,145,35,75,86,105,0,63,82,16,6,95,75,0,108,115,83,25,116,99,12,48,58,58,88,96,93,9,61,143,117,23,101,90,9,52,107,129,72,71,140,66,13,104,54,102,13,138,36,3,11,97,82,0,80,100,8,111,94,11,19,65,60,0,54,96,20,26,148,34,61,67,71,54,8,0,70,28,0,52,28,0,22,48,122,10,99,101,69,97,173,141,107,12,115,153,51,46,17,86,26,65,0,1,0,79,84,63,13,99,3,4,0,6,52,12,38,78,18,162,117,7,162,66,60,98,25,64,39,23,73,104,8,12,146,118,27,76,88,106,1,60,72,16,7,93,90,0,109,115,90,34,114,93,10,41,65,61,96,91,92,9,60,146,124,34,96,104,15,53,90,124,89,73,134,64,23,96,60,93,11,54,30,1,14,118,79,1,81,81,2,124,95,1,15,68,44,0,73,106,23,26,95,34,64,80,66,56,8,0,63,34,2,57,37,1,26,95,93,32,115,125,95